Protein AF-0000000078166391 (afdb_homodimer)

Solvent-accessible surface area (backbone atoms only — not comparable to full-atom values): 19285 Å² total; per-residue (Å²): 138,85,81,74,81,80,77,77,78,75,77,72,70,74,76,69,75,71,78,68,69,74,67,55,69,70,38,44,51,52,49,47,65,51,21,72,72,45,99,46,40,68,60,47,48,47,55,50,45,52,62,44,32,37,40,64,38,41,63,68,34,48,20,49,51,23,41,50,50,30,30,50,50,34,50,45,50,42,51,53,44,54,54,49,53,73,68,55,82,51,65,67,50,44,52,24,45,52,47,28,44,53,27,33,55,51,40,35,49,34,43,51,52,23,45,41,30,46,74,76,64,65,34,45,62,60,22,44,57,37,54,64,53,38,62,59,35,52,46,52,28,61,54,44,45,63,59,79,100,45,60,77,66,88,50,58,69,60,51,50,53,47,51,53,27,47,47,44,21,46,52,30,34,51,62,65,64,101,135,83,81,75,80,78,79,77,77,75,79,72,70,75,76,68,74,69,76,68,69,71,68,56,69,72,33,44,51,50,49,46,66,51,22,72,74,43,97,48,41,67,60,48,49,48,55,51,45,56,62,45,37,34,40,76,29,45,62,67,34,49,20,49,50,24,42,50,48,30,30,52,50,36,52,46,49,42,51,53,44,54,55,48,53,74,68,54,82,53,65,62,49,44,52,24,45,50,48,30,44,54,27,32,55,48,40,34,49,36,42,52,53,21,46,41,31,45,74,76,63,64,34,45,62,60,22,44,57,37,54,64,52,38,62,58,36,52,47,53,29,59,54,45,42,61,58,83,93,36,57,80,67,88,50,56,67,61,50,50,54,47,52,53,27,47,47,44,22,46,52,32,34,51,62,64,64,102

Foldseek 3Di:
DPPDDPPPPPPPPPPPPPPLPDDPPVVVVVLCVVLVVDPDSPVSVCVCSCLVCCVCPDLLSQLVVLLVVLLVLLVVVLVVLVVCLVPDPDPLANQLSVLLNVLSVLLNVLSVVLVCCVPPVVPLVSSLVSLVVNVVSLVRSVCSQVDPPGPDDPCVVSSVVSVVSSVSNNVSSVVVVD/DPPDPPPPPPPPPPPPPPPLPDDPPVVVVVLCVVLVVPPDSPVSVCVVSVLVCCVCVDLLSQLVVLLVVLLVLLVVVLVVLVVCLVPDPDPLQNQLSVLLNVLSVLLNVLSVVLVCCVPPVVNLVSSLVSLVVNVVSLVRSVCSQVDPVHPDDPCVVSSVVSVVSSVSNNVSSVVVVD

Nearest PDB structures (foldseek):
  1xg2-assembly1_B  TM=7.657E-01  e=6.033E-06  Actinidia chinensis
  2cj7-assembly1_A  TM=7.612E-01  e=3.507E-03  Nicotiana tabacum
  2cj5-assembly1_A  TM=7.692E-01  e=6.960E-03  Nicotiana tabacum
  6sqg-assembly1_C  TM=6.234E-01  e=1.079E+00  Organic Lake phycodnavirus
  8d9p-assembly1_A  TM=3.970E-01  e=8.040E-01  synthetic construct

Radius of gyration: 22.96 Å; Cα contacts (8 Å, |Δi|>4): 384; chains: 2; bounding box: 100×66×55 Å

Sequence (356 aa):
MVFFPLVVIAFTFPLISQVLGNTDPQTQGLIDRVCHQMEDYGFCNNVYQAQLKGGSSDMRGLAQIAQEQAQNNATQIRFSIMDLLGRTTDQSLKDALTECQTAYNTIIDQFQQAWFYFSKLESYQEVLNLEKITPRLLGSCISSFDTPAHPPNPLVEQNREQRILITMALVSTSFLTKMVFFPLVVIAFTFPLISQVLGNTDPQTQGLIDRVCHQMEDYGFCNNVYQAQLKGGSSDMRGLAQIAQEQAQNNATQIRFSIMDLLGRTTDQSLKDALTECQTAYNTIIDQFQQAWFYFSKLESYQEVLNLEKITPRLLGSCISSFDTPAHPPNPLVEQNREQRILITMALVSTSFLTK

pLDDT: mean 81.54, std 19.56, range [27.48, 98.19]

InterPro domains:
  IPR006501 Pectinesterase inhibitor domain [PF04043] (30-119)
  IPR006501 Pectinesterase inhibitor domain [SM00856] (26-172)
  IPR006501 Pectinesterase inhibitor domain [TIGR01614] (7-173)
  IPR034086 Pectinesterase inhibitor, plant [cd15797] (27-176)
  IPR035513 Invertase/pectin methylesterase inhibitor domain superfamily [G3DSA:1.20.140.40] (26-175)
  IPR035513 Invertase/pectin methylesterase inhibitor domain superfamily [SSF101148] (28-175)
  IPR052421 Plant Cell Wall Enzyme Inhibitor [PTHR36710] (3-177)

Structure (mmCIF, N/CA/C/O backbone):
data_AF-0000000078166391-model_v1
#
loop_
_entity.id
_entity.type
_entity.pdbx_description
1 polymer 'Uncharacterized protein LOC116207618'
#
loop_
_atom_site.group_PDB
_atom_site.id
_atom_site.type_symbol
_atom_site.label_atom_id
_atom_site.label_alt_id
_atom_site.label_comp_id
_atom_site.label_asym_id
_atom_site.label_entity_id
_atom_site.label_seq_id
_atom_site.pdbx_PDB_ins_code
_atom_site.Cartn_x
_atom_site.Cartn_y
_atom_site.Cartn_z
_atom_site.occupancy
_atom_site.B_iso_or_equiv
_atom_site.auth_seq_id
_atom_site.auth_comp_id
_atom_site.auth_asym_id
_atom_site.auth_atom_id
_atom_site.pdbx_PDB_model_num
ATOM 1 N N . MET A 1 1 ? 50.75 -29.297 7.543 1 28.94 1 MET A N 1
ATOM 2 C CA . MET A 1 1 ? 49.344 -29.703 7.371 1 28.94 1 MET A CA 1
ATOM 3 C C . MET A 1 1 ? 48.438 -28.984 8.367 1 28.94 1 MET A C 1
ATOM 5 O O . MET A 1 1 ? 48.438 -29.312 9.555 1 28.94 1 MET A O 1
ATOM 9 N N . VAL A 1 2 ? 48.281 -27.578 8.203 1 43.72 2 VAL A N 1
ATOM 10 C CA . VAL A 1 2 ? 47.562 -26.672 9.062 1 43.72 2 VAL A CA 1
ATOM 11 C C . VAL A 1 2 ? 46.062 -26.969 8.969 1 43.72 2 VAL A C 1
ATOM 13 O O . VAL A 1 2 ? 45.5 -26.984 7.871 1 43.72 2 VAL A O 1
ATOM 16 N N . PHE A 1 3 ? 45.5 -27.766 9.961 1 41.38 3 PHE A N 1
ATOM 17 C CA . PHE A 1 3 ? 44.125 -28.156 10.141 1 41.38 3 PHE A CA 1
ATOM 18 C C . PHE A 1 3 ? 43.25 -26.938 10.422 1 41.38 3 PHE A C 1
ATOM 20 O O . PHE A 1 3 ? 43.438 -26.25 11.438 1 41.38 3 PHE A O 1
ATOM 27 N N . PHE A 1 4 ? 42.812 -26.234 9.383 1 44.97 4 PHE A N 1
ATOM 28 C CA . PHE A 1 4 ? 41.844 -25.172 9.578 1 44.97 4 PHE A CA 1
ATOM 29 C C . PHE A 1 4 ? 40.5 -25.719 10.031 1 44.97 4 PHE A C 1
ATOM 31 O O . PHE A 1 4 ? 39.906 -26.562 9.359 1 44.97 4 PHE A O 1
ATOM 38 N N . PRO A 1 5 ? 40.125 -25.516 11.367 1 45.47 5 PRO A N 1
ATOM 39 C CA . PRO A 1 5 ? 38.812 -25.938 11.852 1 45.47 5 PRO A CA 1
ATOM 40 C C . PRO A 1 5 ? 37.656 -25.203 11.164 1 45.47 5 PRO A C 1
ATOM 42 O O . PRO A 1 5 ? 37.75 -23.984 10.953 1 45.47 5 PRO A O 1
ATOM 45 N N . LEU A 1 6 ? 36.969 -25.875 10.273 1 36.56 6 LEU A N 1
ATOM 46 C CA . LEU A 1 6 ? 35.688 -25.422 9.711 1 36.56 6 LEU A CA 1
ATOM 47 C C . LEU A 1 6 ? 34.656 -25.219 10.812 1 36.56 6 LEU A C 1
ATOM 49 O O . LEU A 1 6 ? 34.25 -26.172 11.461 1 36.56 6 LEU A O 1
ATOM 53 N N . VAL A 1 7 ? 34.625 -24 11.422 1 38.94 7 VAL A N 1
ATOM 54 C CA . VAL A 1 7 ? 33.562 -23.656 12.359 1 38.94 7 VAL A CA 1
ATOM 55 C C . VAL A 1 7 ? 32.219 -23.625 11.625 1 38.94 7 VAL A C 1
ATOM 57 O O . VAL A 1 7 ? 32.031 -22.797 10.734 1 38.94 7 VAL A O 1
ATOM 60 N N . VAL A 1 8 ? 31.469 -24.688 11.594 1 34.88 8 VAL A N 1
ATOM 61 C CA . VAL A 1 8 ? 30.078 -24.781 11.172 1 34.88 8 VAL A CA 1
ATOM 62 C C . VAL A 1 8 ? 29.188 -23.953 12.086 1 34.88 8 VAL A C 1
ATOM 64 O O . VAL A 1 8 ? 29.062 -24.25 13.273 1 34.88 8 VAL A O 1
ATOM 67 N N . ILE A 1 9 ? 29.094 -22.688 11.805 1 32.34 9 ILE A N 1
ATOM 68 C CA . ILE A 1 9 ? 28.109 -21.906 12.539 1 32.34 9 ILE A CA 1
ATOM 69 C C . ILE A 1 9 ? 26.703 -22.359 12.156 1 32.34 9 ILE A C 1
ATOM 71 O O . ILE A 1 9 ? 26.266 -22.172 11.023 1 32.34 9 ILE A O 1
ATOM 75 N N . ALA A 1 10 ? 26.188 -23.297 12.891 1 29.89 10 ALA A N 1
ATOM 76 C CA . ALA A 1 10 ? 24.781 -23.688 12.852 1 29.89 10 ALA A CA 1
ATOM 77 C C . ALA A 1 10 ? 23.875 -22.516 13.227 1 29.89 10 ALA A C 1
ATOM 79 O O . ALA A 1 10 ? 23.891 -22.062 14.375 1 29.89 10 ALA A O 1
ATOM 80 N N . PHE A 1 11 ? 23.594 -21.703 12.266 1 27.69 11 PHE A N 1
ATOM 81 C CA . PHE A 1 11 ? 22.562 -20.688 12.484 1 27.69 11 PHE A CA 1
ATOM 82 C C . PHE A 1 11 ? 21.234 -21.344 12.859 1 27.69 11 PHE A C 1
ATOM 84 O O . PHE A 1 11 ? 20.594 -21.969 12.023 1 27.69 11 PHE A O 1
ATOM 91 N N . THR A 1 12 ? 21.047 -21.641 14.094 1 28.33 12 THR A N 1
ATOM 92 C CA . THR A 1 12 ? 19.766 -22.062 14.609 1 28.33 12 THR A CA 1
ATOM 93 C C . THR A 1 12 ? 18.734 -20.938 14.516 1 28.33 12 THR A C 1
ATOM 95 O O . THR A 1 12 ? 18.953 -19.859 15.078 1 28.33 12 THR A O 1
ATOM 98 N N . PHE A 1 13 ? 18.094 -20.906 13.453 1 29.72 13 PHE A N 1
ATOM 99 C CA . PHE A 1 13 ? 16.922 -20.047 13.367 1 29.72 13 PHE A CA 1
ATOM 100 C C . PHE A 1 13 ? 15.969 -20.312 14.516 1 29.72 13 PHE A C 1
ATOM 102 O O . PHE A 1 13 ? 15.469 -21.438 14.656 1 29.72 13 PHE A O 1
ATOM 109 N N . PRO A 1 14 ? 16.047 -19.547 15.523 1 31.34 14 PRO A N 1
ATOM 110 C CA . PRO A 1 14 ? 15 -19.812 16.516 1 31.34 14 PRO A CA 1
ATOM 111 C C . PRO A 1 14 ? 13.602 -19.859 15.914 1 31.34 14 PRO A C 1
ATOM 113 O O . PRO A 1 14 ? 13.242 -19 15.109 1 31.34 14 PRO A O 1
ATOM 116 N N . LEU A 1 15 ? 13.039 -21.016 15.906 1 28.05 15 LEU A N 1
ATOM 117 C CA . LEU A 1 15 ? 11.617 -21.172 15.656 1 28.05 15 LEU A CA 1
ATOM 118 C C . LEU A 1 15 ? 10.797 -20.266 16.578 1 28.05 15 LEU A C 1
ATOM 120 O O . LEU A 1 15 ? 10.688 -20.516 17.766 1 28.05 15 LEU A O 1
ATOM 124 N N . ILE A 1 16 ? 10.898 -18.969 16.422 1 30.14 16 ILE A N 1
ATOM 125 C CA . ILE A 1 16 ? 9.898 -18.172 17.109 1 30.14 16 ILE A CA 1
ATOM 126 C C . ILE A 1 16 ? 8.547 -18.859 17.047 1 30.14 16 ILE A C 1
ATOM 128 O O . ILE A 1 16 ? 8.039 -19.172 15.969 1 30.14 16 ILE A O 1
ATOM 132 N N . SER A 1 17 ? 8.234 -19.453 18.125 1 30.23 17 SER A N 1
ATOM 133 C CA . SER A 1 17 ? 6.875 -19.938 18.344 1 30.23 17 SER A CA 1
ATOM 134 C C . SER A 1 17 ? 5.836 -18.906 17.906 1 30.23 17 SER A C 1
ATOM 136 O O . SER A 1 17 ? 5.715 -17.844 18.516 1 30.23 17 SER A O 1
ATOM 138 N N . GLN A 1 18 ? 5.582 -18.828 16.719 1 37.03 18 GLN A N 1
ATOM 139 C CA . GLN A 1 18 ? 4.441 -18.094 16.203 1 37.03 18 GLN A CA 1
ATOM 140 C C . GLN A 1 18 ? 3.195 -18.328 17.047 1 37.03 18 GLN A C 1
ATOM 142 O O . GLN A 1 18 ? 2.672 -19.438 17.094 1 37.03 18 GLN A O 1
ATOM 147 N N . VAL A 1 19 ? 3.189 -17.812 18.266 1 34.56 19 VAL A N 1
ATOM 148 C CA . VAL A 1 19 ? 1.853 -17.781 18.844 1 34.56 19 VAL A CA 1
ATOM 149 C C . VAL A 1 19 ? 0.834 -17.375 17.781 1 34.56 19 VAL A C 1
ATOM 151 O O . VAL A 1 19 ? 0.853 -16.25 17.297 1 34.56 19 VAL A O 1
ATOM 154 N N . LEU A 1 20 ? 0.478 -18.188 16.953 1 40.28 20 LEU A N 1
ATOM 155 C CA . LEU A 1 20 ? -0.645 -18.078 16.031 1 40.28 20 LEU A CA 1
ATOM 156 C C . LEU A 1 20 ? -1.9 -17.609 16.766 1 40.28 20 LEU A C 1
ATOM 158 O O . LEU A 1 20 ? -2.588 -18.406 17.406 1 40.28 20 LEU A O 1
ATOM 162 N N . GLY A 1 21 ? -1.862 -16.578 17.438 1 46.66 21 GLY A N 1
ATOM 163 C CA . GLY A 1 21 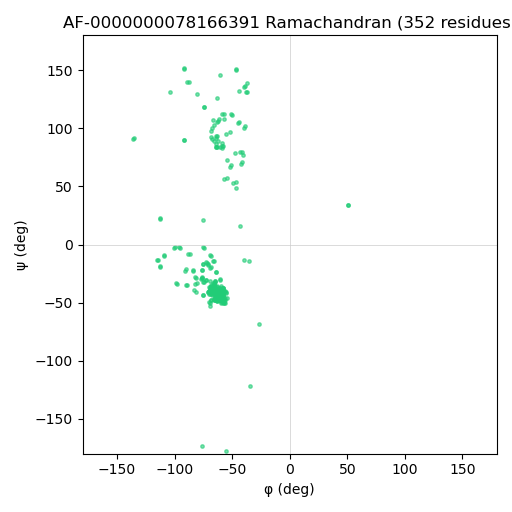? -3.197 -16.219 17.891 1 46.66 21 GLY A CA 1
ATOM 164 C C . GLY A 1 21 ? -4.242 -16.328 16.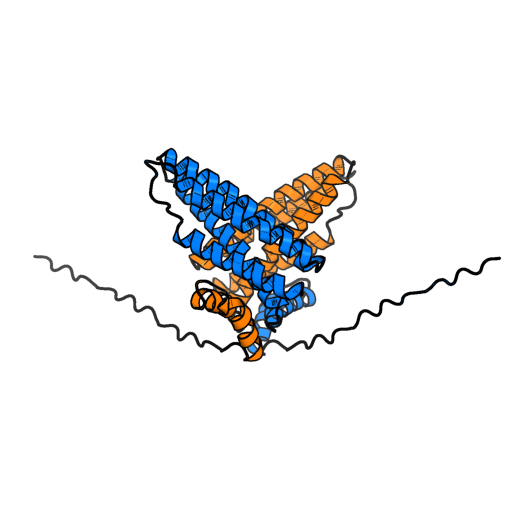797 1 46.66 21 GLY A C 1
ATOM 165 O O . GLY A 1 21 ? -4.074 -15.789 15.703 1 46.66 21 GLY A O 1
ATOM 166 N N . ASN A 1 22 ? -5.023 -17.375 16.906 1 55.44 22 ASN A N 1
ATOM 167 C CA . ASN A 1 22 ? -6.074 -17.812 15.992 1 55.44 22 ASN A CA 1
ATOM 168 C C . ASN A 1 22 ? -7.125 -16.719 15.781 1 55.44 22 ASN A C 1
ATOM 170 O O . ASN A 1 22 ? -7.566 -16.078 16.75 1 55.44 22 ASN A O 1
ATOM 174 N N . THR A 1 23 ? -7.246 -16.141 14.602 1 71 23 THR A N 1
ATOM 175 C CA . THR A 1 23 ? -8.367 -15.297 14.203 1 71 23 THR A CA 1
ATOM 176 C C . THR A 1 23 ? -9.68 -15.828 14.766 1 71 23 THR A C 1
ATOM 178 O O . THR A 1 23 ? -9.852 -17.047 14.906 1 71 23 THR A O 1
ATOM 181 N N . ASP A 1 24 ? -10.438 -14.938 15.375 1 76.25 24 ASP A N 1
ATOM 182 C CA . ASP A 1 24 ? -11.734 -15.359 15.898 1 76.25 24 ASP A CA 1
ATOM 183 C C . ASP A 1 24 ? -12.5 -16.188 14.875 1 76.25 24 ASP A C 1
ATOM 185 O O . ASP A 1 24 ? -12.281 -16.047 13.664 1 76.25 24 ASP A O 1
ATOM 189 N N . PRO A 1 25 ? -13.312 -17.078 15.359 1 80.5 25 PRO A N 1
ATOM 190 C CA . PRO A 1 25 ? -14.008 -18.016 14.469 1 80.5 25 PRO A CA 1
ATOM 191 C C . PRO A 1 25 ? -14.805 -17.297 13.375 1 80.5 25 PRO A C 1
ATOM 193 O O . PRO A 1 25 ? -14.914 -17.812 12.258 1 80.5 25 PRO A O 1
ATOM 196 N N . GLN A 1 26 ? -15.484 -16.234 13.594 1 82.31 26 GLN A N 1
ATOM 197 C CA . GLN A 1 26 ? -16.25 -15.516 12.586 1 82.31 26 GLN A CA 1
ATOM 198 C C . GLN A 1 26 ? -15.344 -15.008 11.469 1 82.31 26 GLN A C 1
ATOM 200 O O . GLN A 1 26 ? -15.648 -15.18 10.281 1 82.31 26 GLN A O 1
ATOM 205 N N . THR A 1 27 ? -14.281 -14.461 11.82 1 84 27 THR A N 1
ATOM 206 C CA . THR A 1 27 ? -13.312 -13.977 10.844 1 84 27 THR A CA 1
ATOM 207 C C . THR A 1 27 ? -12.719 -15.133 10.047 1 84 27 THR A C 1
ATOM 209 O O . THR A 1 27 ? -12.539 -15.031 8.836 1 84 27 THR A O 1
ATOM 212 N N . GLN A 1 28 ? -12.43 -16.172 10.758 1 86.69 28 GLN A N 1
ATOM 213 C CA . GLN A 1 28 ? -11.883 -17.328 10.055 1 86.69 28 GLN A CA 1
ATOM 214 C C . GLN A 1 28 ? -12.875 -17.859 9.031 1 86.69 28 GLN A C 1
ATOM 216 O O . GLN A 1 28 ? -12.477 -18.344 7.961 1 86.69 28 GLN A O 1
ATOM 221 N N . GLY A 1 29 ? -14.164 -17.859 9.398 1 88.88 29 GLY A N 1
ATOM 222 C CA . GLY A 1 29 ? -15.188 -18.25 8.438 1 88.88 29 GLY A CA 1
ATOM 223 C C . GLY A 1 29 ? -15.172 -17.406 7.176 1 88.88 29 GLY A C 1
ATOM 224 O O . GLY A 1 29 ? -15.328 -17.938 6.07 1 88.88 29 GLY A O 1
ATOM 225 N N . LEU A 1 30 ? -14.984 -16.172 7.266 1 90.19 30 LEU A N 1
ATOM 226 C CA . LEU A 1 30 ? -14.922 -15.281 6.113 1 90.19 30 LEU A CA 1
ATOM 227 C C . LEU A 1 30 ? -13.664 -15.539 5.293 1 90.19 30 LEU A C 1
ATOM 229 O O . LEU A 1 30 ? -13.703 -15.531 4.062 1 90.19 30 LEU A O 1
ATOM 233 N N . ILE A 1 31 ? -12.57 -15.75 5.992 1 90.69 31 ILE A N 1
ATOM 234 C CA . ILE A 1 31 ? -11.32 -16.094 5.316 1 90.69 31 ILE A CA 1
ATOM 235 C C . ILE A 1 31 ? -11.508 -17.375 4.5 1 90.69 31 ILE A C 1
ATOM 237 O O . ILE A 1 31 ? -11.109 -17.438 3.336 1 90.69 31 ILE A O 1
ATOM 241 N N . ASP A 1 32 ? -12.102 -18.312 5.09 1 91.19 32 ASP A N 1
ATOM 242 C CA . ASP A 1 32 ? -12.336 -19.594 4.418 1 91.19 32 ASP A CA 1
ATOM 243 C C . ASP A 1 32 ? -13.188 -19.406 3.164 1 91.19 32 ASP A C 1
ATOM 245 O O . ASP A 1 32 ? -12.945 -20.047 2.141 1 91.19 32 ASP A O 1
ATOM 249 N N . ARG A 1 33 ? -14.172 -18.578 3.234 1 91.06 33 ARG A N 1
ATOM 250 C CA . ARG A 1 33 ? -15.039 -18.312 2.096 1 91.06 33 ARG A CA 1
ATOM 251 C C . ARG A 1 33 ? -14.25 -17.766 0.917 1 91.06 33 ARG A C 1
ATOM 253 O O . ARG A 1 33 ? -14.516 -18.109 -0.236 1 91.06 33 ARG A O 1
ATOM 260 N N . VAL A 1 34 ? -13.273 -16.875 1.191 1 93.06 34 VAL A N 1
ATOM 261 C CA . VAL A 1 34 ? -12.422 -16.312 0.147 1 93.06 34 VAL A CA 1
ATOM 262 C C . VAL A 1 34 ? -11.398 -17.344 -0.306 1 93.06 34 VAL A C 1
ATOM 264 O O . VAL A 1 34 ? -11.258 -17.609 -1.504 1 93.06 34 VAL A O 1
ATOM 267 N N . CYS A 1 35 ? -10.805 -18.047 0.629 1 93.44 35 CYS A N 1
ATOM 268 C CA . CYS A 1 35 ? -9.594 -18.797 0.34 1 93.44 35 CYS A CA 1
ATOM 269 C C . CYS A 1 35 ? -9.922 -20.156 -0.264 1 93.44 35 CYS A C 1
ATOM 271 O O . CYS A 1 35 ? -9.086 -20.766 -0.938 1 93.44 35 CYS A O 1
ATOM 273 N N . HIS A 1 36 ? -11.102 -20.594 -0.025 1 92.81 36 HIS A N 1
ATOM 274 C CA . HIS A 1 36 ? -11.477 -21.875 -0.638 1 92.81 36 HIS A CA 1
ATOM 275 C C . HIS A 1 36 ? -11.617 -21.734 -2.15 1 92.81 36 HIS A C 1
ATOM 277 O O . HIS A 1 36 ? -11.641 -22.734 -2.869 1 92.81 36 HIS A O 1
ATOM 283 N N . GLN A 1 37 ? -11.586 -20.547 -2.66 1 91.25 37 GLN A N 1
ATOM 284 C CA . GLN A 1 37 ? -11.688 -20.297 -4.094 1 91.25 37 GLN A CA 1
ATOM 285 C C . GLN A 1 37 ? -10.305 -20.141 -4.723 1 91.25 37 GLN A C 1
ATOM 287 O O . GLN A 1 37 ? -10.188 -19.906 -5.926 1 91.25 37 GLN A O 1
ATOM 292 N N . MET A 1 38 ? -9.227 -20.203 -3.885 1 89.56 38 MET A N 1
ATOM 293 C CA . MET A 1 38 ? -7.871 -19.938 -4.355 1 89.56 38 MET A CA 1
ATOM 294 C C . MET A 1 38 ? -7.191 -21.234 -4.793 1 89.56 38 MET A C 1
ATOM 296 O O . MET A 1 38 ? -7.531 -22.312 -4.312 1 89.56 38 MET A O 1
ATOM 300 N N . GLU A 1 39 ? -6.312 -21.094 -5.699 1 90.44 39 GLU A N 1
ATOM 301 C CA . GLU A 1 39 ? -5.484 -22.234 -6.094 1 90.44 39 GLU A CA 1
ATOM 302 C C . GLU A 1 39 ? -4.605 -22.703 -4.938 1 90.44 39 GLU A C 1
ATOM 304 O O . GLU A 1 39 ? -4.176 -23.859 -4.902 1 90.44 39 GLU A O 1
ATOM 309 N N . ASP A 1 40 ? -4.297 -21.875 -3.979 1 90.12 40 ASP A N 1
ATOM 310 C CA . ASP A 1 40 ? -3.449 -22.141 -2.82 1 90.12 40 ASP A CA 1
ATOM 311 C C . ASP A 1 40 ? -4.074 -21.594 -1.543 1 90.12 40 ASP A C 1
ATOM 313 O O . ASP A 1 40 ? -3.771 -20.469 -1.134 1 90.12 40 ASP A O 1
ATOM 317 N N . TYR A 1 41 ? -4.844 -22.453 -0.892 1 92.25 41 TYR A N 1
ATOM 318 C CA . TYR A 1 41 ? -5.527 -22.078 0.337 1 92.25 41 TYR A CA 1
ATOM 319 C C . TYR A 1 41 ? -4.531 -21.609 1.395 1 92.25 41 TYR A C 1
ATOM 321 O O . TYR A 1 41 ? -4.773 -20.625 2.098 1 92.25 41 TYR A O 1
ATOM 329 N N . GLY A 1 42 ? -3.471 -22.406 1.54 1 88.75 42 GLY A N 1
ATOM 330 C CA . GLY A 1 42 ? -2.488 -22.094 2.57 1 88.75 42 GLY A CA 1
ATOM 331 C C . GLY A 1 42 ? -1.859 -20.734 2.414 1 88.75 42 GLY A C 1
ATOM 332 O O . GLY A 1 42 ? -1.739 -19.984 3.387 1 88.75 42 GLY A O 1
ATOM 333 N N . PHE A 1 43 ? -1.523 -20.422 1.182 1 89.88 43 PHE A N 1
ATOM 334 C CA . PHE A 1 43 ? -0.961 -19.094 0.918 1 89.88 43 PHE A CA 1
ATOM 335 C C . PHE A 1 43 ? -1.973 -18 1.24 1 89.88 43 PHE A C 1
ATOM 337 O O . PHE A 1 43 ? -1.65 -17.047 1.938 1 89.88 43 PHE A O 1
ATOM 344 N N . CYS A 1 44 ? -3.213 -18.188 0.741 1 91.56 44 CYS A N 1
ATOM 345 C CA . CYS A 1 44 ? -4.289 -17.234 0.986 1 91.56 44 CYS A CA 1
ATOM 346 C C . CYS A 1 44 ? -4.523 -17.062 2.48 1 91.56 44 CYS A C 1
ATOM 348 O O . CYS A 1 44 ? -4.555 -15.93 2.973 1 91.56 44 CYS A O 1
ATOM 350 N N . ASN A 1 45 ? -4.66 -18.203 3.146 1 89.12 45 ASN A N 1
ATOM 351 C CA . ASN A 1 45 ? -4.891 -18.156 4.586 1 89.12 45 ASN A CA 1
ATOM 352 C C . ASN A 1 45 ? -3.744 -17.453 5.316 1 89.12 45 ASN A C 1
ATOM 354 O O . ASN A 1 45 ? -3.975 -16.656 6.223 1 89.12 45 ASN A O 1
ATOM 358 N N . ASN A 1 46 ? -2.518 -17.703 4.945 1 83.19 46 ASN A N 1
ATOM 359 C CA . ASN A 1 46 ? -1.35 -17.109 5.594 1 83.19 46 ASN A CA 1
ATOM 360 C C . ASN A 1 46 ? -1.282 -15.602 5.363 1 83.19 46 ASN A C 1
ATOM 362 O O . ASN A 1 46 ? -0.864 -14.852 6.25 1 83.19 46 ASN A O 1
ATOM 366 N N . VAL A 1 47 ? -1.656 -15.148 4.168 1 84.25 47 VAL A N 1
ATOM 367 C CA . VAL A 1 47 ? -1.664 -13.719 3.859 1 84.25 47 VAL A CA 1
ATOM 368 C C . VAL A 1 47 ? -2.621 -12.992 4.801 1 84.25 47 VAL A C 1
ATOM 370 O O . VAL A 1 47 ? -2.262 -11.977 5.395 1 84.25 47 VAL A O 1
ATOM 373 N N . TYR A 1 48 ? -3.809 -13.492 4.98 1 85.12 48 TYR A N 1
ATOM 374 C CA . TYR A 1 48 ? -4.781 -12.852 5.859 1 85.12 48 TYR A CA 1
ATOM 375 C C . TYR A 1 48 ? -4.336 -12.93 7.316 1 85.12 48 TYR A C 1
ATOM 377 O O . TYR A 1 48 ? -4.395 -11.938 8.047 1 85.12 48 TYR A O 1
ATOM 385 N N . GLN A 1 49 ? -3.85 -14.102 7.691 1 79.62 49 GLN A N 1
ATOM 386 C CA . GLN A 1 49 ? -3.451 -14.281 9.086 1 79.62 49 GLN A CA 1
ATOM 387 C C . GLN A 1 49 ? -2.301 -13.344 9.453 1 79.62 49 GLN A C 1
ATOM 389 O O . GLN A 1 49 ? -2.291 -12.766 10.539 1 79.62 49 GLN A O 1
ATOM 394 N N . ALA A 1 50 ? -1.403 -13.305 8.539 1 74.25 50 ALA A N 1
ATOM 395 C CA . ALA A 1 50 ? -0.259 -12.43 8.789 1 74.25 50 ALA A CA 1
ATOM 396 C C . ALA A 1 50 ? -0.703 -10.977 8.961 1 74.25 50 ALA A C 1
ATOM 398 O O . ALA A 1 50 ? -0.114 -10.227 9.742 1 74.25 50 ALA A O 1
ATOM 399 N N . GLN A 1 51 ? -1.697 -10.586 8.188 1 73.5 51 GLN A N 1
ATOM 400 C CA . GLN A 1 51 ? -2.162 -9.203 8.227 1 73.5 51 GLN A CA 1
ATOM 401 C C . GLN A 1 51 ? -3.092 -8.969 9.414 1 73.5 51 GLN A C 1
ATOM 403 O O . GLN A 1 51 ? -3.129 -7.871 9.977 1 73.5 51 GLN A O 1
ATOM 408 N N . LEU A 1 52 ? -3.797 -10.016 9.703 1 72.19 52 LEU A N 1
ATOM 409 C CA . LEU A 1 52 ? -4.754 -9.867 10.789 1 72.19 52 LEU A CA 1
ATOM 410 C C . LEU A 1 52 ? -4.074 -10.055 12.141 1 72.19 52 LEU A C 1
ATOM 412 O O . LEU A 1 52 ? -4.52 -9.492 13.148 1 72.19 52 LEU A O 1
ATOM 416 N N . LYS A 1 53 ? -3.152 -11.016 12.156 1 59.66 53 LYS A N 1
ATOM 417 C CA . LYS A 1 53 ? -2.379 -11.203 13.383 1 59.66 53 LYS A CA 1
ATOM 418 C C . LYS A 1 53 ? -1.433 -10.023 13.609 1 59.66 53 LYS A C 1
ATOM 420 O O . LYS A 1 53 ? -1.09 -9.719 14.758 1 59.66 53 LYS A O 1
ATOM 425 N N . GLY A 1 54 ? -0.622 -9.797 12.422 1 53.12 54 GLY A N 1
ATOM 426 C CA . GLY A 1 54 ? 0.19 -8.602 12.594 1 53.12 54 GLY A CA 1
ATOM 427 C C . GLY A 1 54 ? -0.51 -7.508 13.383 1 53.12 54 GLY A C 1
ATOM 428 O O . GLY A 1 54 ? 0.126 -6.551 13.82 1 53.12 54 GLY A O 1
ATOM 429 N N . GLY A 1 55 ? -1.818 -7.781 13.461 1 46.25 55 GLY A N 1
ATOM 430 C CA . GLY A 1 55 ? -2.539 -7.102 14.531 1 46.25 55 GLY A CA 1
ATOM 431 C C . GLY A 1 55 ? -2.109 -7.539 15.914 1 46.25 55 GLY A C 1
ATOM 432 O O . GLY A 1 55 ? -2.537 -6.961 16.922 1 46.25 55 GLY A O 1
ATOM 433 N N . SER A 1 56 ? -1.76 -8.82 16 1 49.34 56 SER A N 1
ATOM 434 C CA . SER A 1 56 ? -1.048 -8.953 17.266 1 49.34 56 SER A CA 1
ATOM 435 C C . SER A 1 56 ? 0.114 -7.965 17.344 1 49.34 56 SER A C 1
ATOM 437 O O . SER A 1 56 ? 0.973 -7.934 16.469 1 49.34 56 SER A O 1
ATOM 439 N N . SER A 1 57 ? -0.439 -6.695 17.531 1 61.09 57 SER A N 1
ATOM 440 C CA . SER A 1 57 ? -0.114 -5.273 17.469 1 61.09 57 SER A CA 1
ATOM 441 C C . SER A 1 57 ? 1.21 -4.98 18.172 1 61.09 57 SER A C 1
ATOM 443 O O . SER A 1 57 ? 1.24 -4.289 19.188 1 61.09 57 SER A O 1
ATOM 445 N N . ASP A 1 58 ? 2.189 -5.891 17.719 1 77.81 58 ASP A N 1
ATOM 446 C CA . ASP A 1 58 ? 3.467 -5.41 18.25 1 77.81 58 ASP A CA 1
ATOM 447 C C . ASP A 1 58 ? 3.961 -4.203 17.453 1 77.81 58 ASP A C 1
ATOM 449 O O . ASP A 1 58 ? 3.225 -3.645 16.641 1 77.81 58 ASP A O 1
ATOM 453 N N . MET A 1 59 ? 5.211 -3.818 17.812 1 86.25 59 MET A N 1
ATOM 454 C CA . MET A 1 59 ? 5.723 -2.584 17.219 1 86.25 59 MET A CA 1
ATOM 455 C C . MET A 1 59 ? 5.984 -2.76 15.727 1 86.25 59 MET A C 1
ATOM 457 O O . MET A 1 59 ? 5.797 -1.824 14.945 1 86.25 59 MET A O 1
ATOM 461 N N . ARG A 1 60 ? 6.355 -3.973 15.312 1 86.44 60 ARG A N 1
ATOM 462 C CA . ARG A 1 60 ? 6.562 -4.234 13.891 1 86.44 60 ARG A CA 1
ATOM 463 C C . ARG A 1 60 ? 5.262 -4.074 13.109 1 86.44 60 ARG A C 1
ATOM 465 O O . ARG A 1 60 ? 5.25 -3.473 12.031 1 86.44 60 ARG A O 1
ATOM 472 N N . GLY A 1 61 ? 4.227 -4.629 13.703 1 84.75 61 GLY A N 1
ATOM 473 C CA . GLY A 1 61 ? 2.918 -4.473 13.086 1 84.75 61 GLY A CA 1
ATOM 474 C C . GLY A 1 61 ? 2.475 -3.027 12.984 1 84.75 61 GLY A C 1
ATOM 475 O O . GLY A 1 61 ? 1.927 -2.611 11.961 1 84.75 61 GLY A O 1
ATOM 476 N N . LEU A 1 62 ? 2.742 -2.23 14.008 1 86 62 LEU A N 1
ATOM 477 C CA . LEU A 1 62 ? 2.383 -0.816 13.992 1 86 62 LEU A CA 1
ATOM 478 C C . LEU A 1 62 ? 3.197 -0.059 12.945 1 86 62 LEU A C 1
ATOM 480 O O . LEU A 1 62 ? 2.666 0.799 12.242 1 86 62 LEU A O 1
ATOM 484 N N . ALA A 1 63 ? 4.496 -0.391 12.859 1 91.06 63 ALA A N 1
ATOM 485 C CA . ALA A 1 63 ? 5.348 0.233 11.852 1 91.06 63 ALA A CA 1
ATOM 486 C C . ALA A 1 63 ? 4.863 -0.098 10.445 1 91.06 63 ALA A C 1
ATOM 488 O O . ALA A 1 63 ? 4.863 0.764 9.562 1 91.06 63 ALA A O 1
ATOM 489 N N . GLN A 1 64 ? 4.418 -1.271 10.25 1 87.88 64 GLN A N 1
ATOM 490 C CA . GLN A 1 64 ? 3.891 -1.698 8.961 1 87.88 64 GLN A CA 1
ATOM 491 C C . GLN A 1 64 ? 2.629 -0.919 8.602 1 87.88 64 GLN A C 1
ATOM 493 O O . GLN A 1 64 ? 2.492 -0.436 7.473 1 87.88 64 GLN A O 1
ATOM 498 N N . ILE A 1 65 ? 1.752 -0.835 9.555 1 84.12 65 ILE A N 1
ATOM 499 C CA . ILE A 1 65 ? 0.509 -0.103 9.336 1 84.12 65 ILE A CA 1
ATOM 500 C C . ILE A 1 65 ? 0.823 1.346 8.969 1 84.12 65 ILE A C 1
ATOM 502 O O . ILE A 1 65 ? 0.271 1.883 8.008 1 84.12 65 ILE A O 1
ATOM 506 N N . ALA A 1 66 ? 1.707 1.931 9.742 1 89.44 66 ALA A N 1
ATOM 507 C CA . ALA A 1 66 ? 2.045 3.332 9.508 1 89.44 66 ALA A CA 1
ATOM 508 C C . ALA A 1 66 ? 2.637 3.531 8.117 1 89.44 66 ALA A C 1
ATOM 510 O O . ALA A 1 66 ? 2.268 4.469 7.406 1 89.44 66 ALA A O 1
ATOM 511 N N . GLN A 1 67 ? 3.506 2.617 7.715 1 92.75 67 GLN A N 1
ATOM 512 C CA . GLN A 1 67 ? 4.133 2.701 6.402 1 92.75 67 GLN A CA 1
ATOM 513 C C . GLN A 1 67 ? 3.098 2.562 5.289 1 92.75 67 GLN A C 1
ATOM 515 O O . GLN A 1 67 ? 3.094 3.346 4.336 1 92.75 67 GLN A O 1
ATOM 520 N N . GLU A 1 68 ? 2.279 1.625 5.469 1 85.12 68 GLU A N 1
ATOM 521 C CA . GLU A 1 68 ? 1.262 1.355 4.457 1 85.12 68 GLU A CA 1
ATOM 522 C C . GLU A 1 68 ? 0.278 2.516 4.34 1 85.12 68 GLU A C 1
ATOM 524 O O . GLU A 1 68 ? -0.094 2.912 3.234 1 85.12 68 GLU A O 1
ATOM 529 N N . GLN A 1 69 ? -0.088 3.018 5.453 1 86.69 69 GLN A N 1
ATOM 530 C CA . GLN A 1 69 ? -1.052 4.113 5.426 1 86.69 69 GLN A CA 1
ATOM 531 C C . GLN A 1 69 ? -0.425 5.383 4.855 1 86.69 69 GLN A C 1
ATOM 533 O O . GLN A 1 69 ? -1.095 6.156 4.168 1 86.69 69 GLN A O 1
ATOM 538 N N . ALA A 1 70 ? 0.853 5.617 5.172 1 93.06 70 ALA A N 1
ATOM 539 C CA . ALA A 1 70 ? 1.545 6.766 4.594 1 93.06 70 ALA A CA 1
ATOM 540 C C . ALA A 1 70 ? 1.608 6.656 3.072 1 93.06 70 ALA A C 1
ATOM 542 O O . ALA A 1 70 ? 1.377 7.641 2.363 1 93.06 70 ALA A O 1
ATOM 543 N N . GLN A 1 71 ? 1.925 5.488 2.592 1 91.56 71 GLN A N 1
ATOM 544 C CA . GLN A 1 71 ? 1.997 5.273 1.151 1 91.56 71 GLN A CA 1
ATOM 545 C C . GLN A 1 71 ? 0.624 5.418 0.503 1 91.56 71 GLN A C 1
ATOM 547 O O . GLN A 1 71 ? 0.489 6.07 -0.534 1 91.56 71 GLN A O 1
ATOM 552 N N . ASN A 1 72 ? -0.381 4.777 1.078 1 82.5 72 ASN A N 1
ATOM 553 C CA . ASN A 1 72 ? -1.733 4.816 0.532 1 82.5 72 ASN A CA 1
ATOM 554 C C . ASN A 1 72 ? -2.273 6.242 0.472 1 82.5 72 ASN A C 1
ATOM 556 O O . ASN A 1 72 ? -2.891 6.637 -0.519 1 82.5 72 ASN A O 1
ATOM 560 N N . ASN A 1 73 ? -2.082 6.902 1.561 1 86.75 73 ASN A N 1
ATOM 561 C CA . ASN A 1 73 ? -2.551 8.281 1.583 1 86.75 73 ASN A CA 1
ATOM 562 C C . ASN A 1 73 ? -1.847 9.133 0.529 1 86.75 73 ASN A C 1
ATOM 564 O O . ASN A 1 73 ? -2.473 9.977 -0.116 1 86.75 73 ASN A O 1
ATOM 568 N N . ALA A 1 74 ? -0.508 8.938 0.402 1 92 74 ALA A N 1
ATOM 569 C CA . ALA A 1 74 ? 0.234 9.656 -0.629 1 92 74 ALA A CA 1
ATOM 570 C C . ALA A 1 74 ? -0.335 9.375 -2.016 1 92 74 ALA A C 1
ATOM 572 O O . ALA A 1 74 ? -0.438 10.273 -2.85 1 92 74 ALA A O 1
ATOM 573 N N . THR A 1 75 ? -0.705 8.188 -2.268 1 85.06 75 THR A N 1
ATOM 574 C CA . THR A 1 75 ? -1.29 7.789 -3.543 1 85.06 75 THR A CA 1
ATOM 575 C C . THR A 1 75 ? -2.629 8.484 -3.766 1 85.06 75 THR A C 1
ATOM 577 O O . THR A 1 75 ? -2.908 8.969 -4.867 1 85.06 75 THR A O 1
ATOM 580 N N . GLN A 1 76 ? -3.416 8.555 -2.742 1 82.31 76 GLN A N 1
ATOM 581 C CA . GLN A 1 76 ? -4.703 9.234 -2.846 1 82.31 76 GLN A CA 1
ATOM 582 C C . GLN A 1 76 ? -4.516 10.719 -3.135 1 82.31 76 GLN A C 1
ATOM 584 O O . GLN A 1 76 ? -5.262 11.305 -3.926 1 82.31 76 GLN A O 1
ATOM 589 N N . ILE A 1 77 ? -3.576 11.297 -2.457 1 90.31 77 ILE A N 1
ATOM 590 C CA . ILE A 1 77 ? -3.32 12.719 -2.658 1 90.31 77 ILE A CA 1
ATOM 591 C C . ILE A 1 77 ? -2.865 12.961 -4.098 1 90.31 77 ILE A C 1
ATOM 593 O O . ILE A 1 77 ? -3.266 13.945 -4.723 1 90.31 77 ILE A O 1
ATOM 597 N N . ARG A 1 78 ? -2.033 12.055 -4.617 1 88.81 78 ARG A N 1
ATOM 598 C CA . ARG A 1 78 ? -1.598 12.172 -6.008 1 88.81 78 ARG A CA 1
ATOM 599 C C . ARG A 1 78 ? -2.791 12.18 -6.957 1 88.81 78 ARG A C 1
ATOM 601 O O . ARG A 1 78 ? -2.822 12.953 -7.914 1 88.81 78 ARG A O 1
ATOM 608 N N . PHE A 1 79 ? -3.785 11.422 -6.688 1 79.94 79 PHE A N 1
ATOM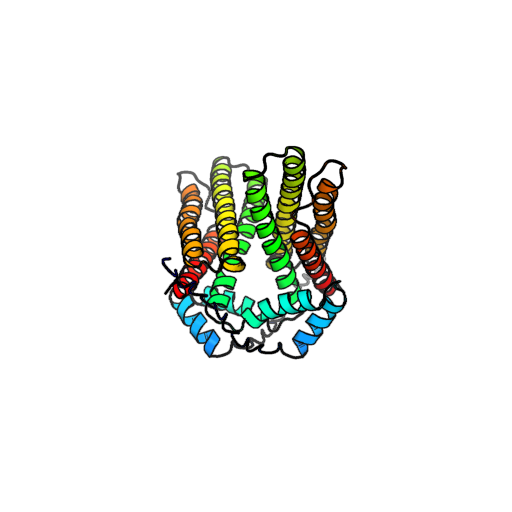 609 C CA . PHE A 1 79 ? -4.977 11.398 -7.527 1 79.94 79 PHE A CA 1
ATOM 610 C C . PHE A 1 79 ? -5.754 12.703 -7.402 1 79.94 79 PHE A C 1
ATOM 612 O O . PHE A 1 79 ? -6.266 13.227 -8.391 1 79.94 79 PHE A O 1
ATOM 619 N N . SER A 1 80 ? -5.859 13.164 -6.18 1 85.44 80 SER A N 1
ATOM 620 C CA . SER A 1 80 ? -6.512 14.453 -5.973 1 85.44 80 SER A CA 1
ATOM 621 C C . SER A 1 80 ? -5.809 15.562 -6.754 1 85.44 80 SER A C 1
ATOM 623 O O . SER A 1 80 ? -6.461 16.438 -7.328 1 85.44 80 SER A O 1
ATOM 625 N N . ILE A 1 81 ? -4.48 15.5 -6.762 1 92.81 81 ILE A N 1
ATOM 626 C CA . ILE A 1 81 ? -3.68 16.484 -7.477 1 92.81 81 ILE A CA 1
ATOM 627 C C . ILE A 1 81 ? -3.953 16.391 -8.977 1 92.81 81 ILE A C 1
ATOM 629 O O . ILE A 1 81 ? -4.145 17.406 -9.641 1 92.81 81 ILE A O 1
ATOM 633 N N . MET A 1 82 ? -3.979 15.164 -9.461 1 86 82 MET A N 1
ATOM 634 C CA . MET A 1 82 ? -4.234 14.953 -10.883 1 86 82 MET A CA 1
ATOM 635 C C . MET A 1 82 ? -5.605 15.492 -11.273 1 86 82 MET A C 1
ATOM 637 O O . MET A 1 82 ? -5.758 16.109 -12.328 1 86 82 MET A O 1
ATOM 641 N N . ASP A 1 83 ? -6.566 15.305 -10.414 1 81 83 ASP A N 1
ATOM 642 C CA . ASP A 1 83 ? -7.906 15.82 -10.656 1 81 83 ASP A CA 1
ATOM 643 C C . ASP A 1 83 ? -7.906 17.344 -10.695 1 81 83 ASP A C 1
ATOM 645 O O . ASP A 1 83 ? -8.508 17.953 -11.586 1 81 83 ASP A O 1
ATOM 649 N N . LEU A 1 84 ? -7.195 17.969 -9.758 1 90.62 84 LEU A N 1
ATOM 650 C CA . LEU A 1 84 ? -7.113 19.422 -9.672 1 90.62 84 LEU A CA 1
ATOM 651 C C . LEU A 1 84 ? -6.391 20 -10.883 1 90.62 84 LEU A C 1
ATOM 653 O O . LEU A 1 84 ? -6.785 21.047 -11.414 1 90.62 84 LEU A O 1
ATOM 657 N N . LEU A 1 85 ? -5.367 19.297 -11.305 1 93.75 85 LEU A N 1
ATOM 658 C CA . LEU A 1 85 ? -4.598 19.719 -12.469 1 93.75 85 LEU A CA 1
ATOM 659 C C . LEU A 1 85 ? -5.465 19.719 -13.719 1 93.75 85 LEU A C 1
ATOM 661 O O . LEU A 1 85 ? -5.332 20.594 -14.578 1 93.75 85 LEU A O 1
ATOM 665 N N . GLY A 1 86 ? -6.301 18.812 -13.797 1 88.81 86 GLY A N 1
ATOM 666 C CA . GLY A 1 86 ? -7.172 18.703 -14.953 1 88.81 86 GLY A CA 1
ATOM 667 C C . GLY A 1 86 ? -8.242 19.781 -15 1 88.81 86 GLY A C 1
ATOM 668 O O . GLY A 1 86 ? -8.773 20.094 -16.078 1 88.81 86 GLY A O 1
ATOM 669 N N . ARG A 1 87 ? -8.453 20.438 -13.914 1 89.31 87 ARG A N 1
ATOM 670 C CA . ARG A 1 87 ? -9.586 21.359 -13.844 1 89.31 87 ARG A CA 1
ATOM 671 C C . ARG A 1 87 ? -9.117 22.797 -13.75 1 89.31 87 ARG A C 1
ATOM 673 O O . ARG A 1 87 ? -9.906 23.734 -13.938 1 89.31 87 ARG A O 1
ATOM 680 N N . THR A 1 88 ? -7.922 22.969 -13.367 1 91 88 THR A N 1
ATOM 681 C CA . THR A 1 88 ? -7.469 24.328 -13.117 1 91 88 THR A CA 1
ATOM 682 C C . THR A 1 88 ? -6.906 24.953 -14.391 1 91 88 THR A C 1
ATOM 684 O O . THR A 1 88 ? -6.242 24.281 -15.18 1 91 88 THR A O 1
ATOM 687 N N . THR A 1 89 ? -7.227 26.203 -14.555 1 91.31 89 THR A N 1
ATOM 688 C CA . THR A 1 89 ? -6.691 26.953 -15.688 1 91.31 89 THR A CA 1
ATOM 689 C C . THR A 1 89 ? -5.66 27.984 -15.219 1 91.31 89 THR A C 1
ATOM 691 O O . THR A 1 89 ? -4.945 28.562 -16.031 1 91.31 89 THR A O 1
ATOM 694 N N . ASP A 1 90 ? -5.516 28.203 -13.977 1 90.62 90 ASP A N 1
ATOM 695 C CA . ASP A 1 90 ? -4.539 29.125 -13.414 1 90.62 90 ASP A CA 1
ATOM 696 C C . ASP A 1 90 ? -3.129 28.547 -13.477 1 90.62 90 ASP A C 1
ATOM 698 O O . ASP A 1 90 ? -2.846 27.516 -12.852 1 90.62 90 ASP A O 1
ATOM 702 N N . GLN A 1 91 ? -2.254 29.25 -14.219 1 91.25 91 GLN A N 1
ATOM 703 C CA . GLN A 1 91 ? -0.923 28.719 -14.484 1 91.25 91 GLN A CA 1
ATOM 704 C C . GLN A 1 91 ? -0.11 28.609 -13.195 1 91.25 91 GLN A C 1
ATOM 706 O O . GLN A 1 91 ? 0.658 27.656 -13.023 1 91.25 91 GLN A O 1
ATOM 711 N N . SER A 1 92 ? -0.297 29.531 -12.312 1 90 92 SER A N 1
ATOM 712 C CA . SER A 1 92 ? 0.435 29.5 -11.047 1 90 92 SER A CA 1
ATOM 713 C C . SER A 1 92 ? 0.012 28.297 -10.203 1 90 92 SER A C 1
ATOM 715 O O . SER A 1 92 ? 0.85 27.656 -9.57 1 90 92 SER A O 1
ATOM 717 N N . LEU A 1 93 ? -1.251 28.047 -10.219 1 91.94 93 LEU A N 1
ATOM 718 C CA . LEU A 1 93 ? -1.771 26.891 -9.492 1 91.94 93 LEU A CA 1
ATOM 719 C C . LEU A 1 93 ? -1.324 25.594 -10.148 1 91.94 93 LEU A C 1
ATOM 721 O O . LEU A 1 93 ? -0.969 24.625 -9.461 1 91.94 93 LEU A O 1
ATOM 725 N N . LYS A 1 94 ? -1.23 25.531 -11.422 1 93.38 94 LYS A N 1
ATOM 726 C CA . LYS A 1 94 ? -0.771 24.359 -12.141 1 93.38 94 LYS A CA 1
ATOM 727 C C . LYS A 1 94 ? 0.687 24.047 -11.812 1 93.38 94 LYS A C 1
ATOM 729 O O . LYS A 1 94 ? 1.053 22.875 -11.633 1 93.38 94 LYS A O 1
ATOM 734 N N . ASP A 1 95 ? 1.453 25.062 -11.742 1 93 95 ASP A N 1
ATOM 735 C CA . ASP A 1 95 ? 2.869 24.891 -11.438 1 93 95 ASP A CA 1
ATOM 736 C C . ASP A 1 95 ? 3.055 24.297 -10.031 1 93 95 ASP A C 1
ATOM 738 O O . ASP A 1 95 ? 3.855 23.391 -9.836 1 93 95 ASP A O 1
ATOM 742 N N . ALA A 1 96 ? 2.309 24.891 -9.102 1 94.06 96 ALA A N 1
ATOM 743 C CA . ALA A 1 96 ? 2.408 24.422 -7.723 1 94.06 96 ALA A CA 1
ATOM 744 C C . ALA A 1 96 ? 1.938 22.984 -7.598 1 94.06 96 ALA A C 1
ATOM 746 O O . ALA A 1 96 ? 2.592 22.156 -6.945 1 94.06 96 ALA A O 1
ATOM 747 N N . LEU A 1 97 ? 0.859 22.688 -8.273 1 95.06 97 LEU A N 1
ATOM 748 C CA . LEU A 1 97 ? 0.323 21.328 -8.242 1 95.06 97 LEU A CA 1
ATOM 749 C C . LEU A 1 97 ? 1.275 20.359 -8.922 1 95.06 97 LEU A C 1
ATOM 751 O O . LEU A 1 97 ? 1.396 19.203 -8.5 1 95.06 97 LEU A O 1
ATOM 755 N N . THR A 1 98 ? 1.942 20.766 -9.977 1 95.19 98 THR A N 1
ATOM 756 C CA . THR A 1 98 ? 2.908 19.906 -10.664 1 95.19 98 THR A CA 1
ATOM 757 C C . THR A 1 98 ? 4.094 19.594 -9.758 1 95.19 98 THR A C 1
ATOM 759 O O . THR A 1 98 ? 4.578 18.453 -9.734 1 95.19 98 THR A O 1
ATOM 762 N N . GLU A 1 99 ? 4.531 20.547 -8.992 1 94.94 99 GLU A N 1
ATOM 763 C CA . GLU A 1 99 ? 5.578 20.312 -8.008 1 94.94 99 GLU A CA 1
ATOM 764 C C . GLU A 1 99 ? 5.121 19.328 -6.941 1 94.94 99 GLU A C 1
ATOM 766 O O . GLU A 1 99 ? 5.883 18.438 -6.551 1 94.94 99 GLU A O 1
ATOM 771 N N . CYS A 1 100 ? 3.879 19.469 -6.551 1 96.5 100 CYS A N 1
ATOM 772 C CA . CYS A 1 100 ? 3.328 18.547 -5.57 1 96.5 100 CYS A CA 1
ATOM 773 C C . CYS A 1 100 ? 3.213 17.141 -6.148 1 96.5 100 CYS A C 1
ATOM 775 O O . CYS A 1 100 ? 3.482 16.156 -5.461 1 96.5 100 CYS A O 1
ATOM 777 N N . GLN A 1 101 ? 2.84 17.078 -7.352 1 94.62 101 GLN A N 1
ATOM 778 C CA . GLN A 1 101 ? 2.762 15.766 -8 1 94.62 101 GLN A CA 1
ATOM 779 C C . GLN A 1 101 ? 4.117 15.07 -7.992 1 94.62 101 GLN A C 1
ATOM 781 O O . GLN A 1 101 ? 4.207 13.875 -7.703 1 94.62 101 GLN A O 1
ATOM 786 N N . THR A 1 102 ? 5.125 15.805 -8.344 1 95.56 102 THR A N 1
ATOM 787 C CA . THR A 1 102 ? 6.48 15.258 -8.352 1 95.56 102 THR A CA 1
ATOM 788 C C . THR A 1 102 ? 6.891 14.805 -6.953 1 95.56 102 THR A C 1
ATOM 790 O O . THR A 1 102 ? 7.457 13.727 -6.789 1 95.56 102 THR A O 1
ATOM 793 N N . ALA A 1 103 ? 6.621 15.641 -5.973 1 97.12 103 ALA A N 1
ATOM 794 C CA . ALA A 1 103 ? 6.957 15.312 -4.586 1 97.12 103 ALA A CA 1
ATOM 795 C C . ALA A 1 103 ? 6.246 14.031 -4.141 1 97.12 103 ALA A C 1
ATOM 797 O O . ALA A 1 103 ? 6.879 13.125 -3.592 1 97.12 103 ALA A O 1
ATOM 798 N N . TYR A 1 104 ? 4.965 13.898 -4.449 1 94.88 104 TYR A N 1
ATOM 799 C CA . TYR A 1 104 ? 4.191 12.75 -3.984 1 94.88 104 TYR A CA 1
ATOM 800 C C . TYR A 1 104 ? 4.555 11.492 -4.77 1 94.88 104 TYR A C 1
ATOM 802 O O . TYR A 1 104 ? 4.535 10.391 -4.223 1 94.88 104 TYR A O 1
ATOM 810 N N . ASN A 1 105 ? 4.906 11.594 -6.023 1 89.94 105 ASN A N 1
ATOM 811 C CA . ASN A 1 105 ? 5.449 10.453 -6.742 1 89.94 105 ASN A CA 1
ATOM 812 C C . ASN A 1 105 ? 6.703 9.906 -6.066 1 89.94 105 ASN A C 1
ATOM 814 O O . ASN A 1 105 ? 6.855 8.688 -5.918 1 89.94 105 ASN A O 1
ATOM 818 N N . THR A 1 106 ? 7.523 10.82 -5.668 1 93.56 106 THR A N 1
ATOM 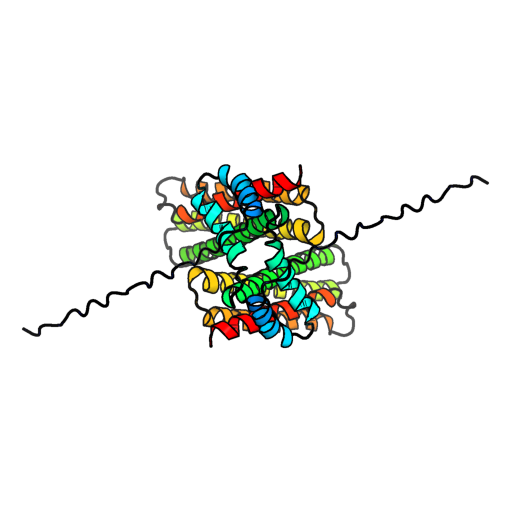819 C CA . THR A 1 106 ? 8.773 10.422 -5.027 1 93.56 106 THR A CA 1
ATOM 820 C C . THR A 1 106 ? 8.5 9.836 -3.645 1 93.56 106 THR A C 1
ATOM 822 O O . THR A 1 106 ? 9.148 8.859 -3.242 1 93.56 106 THR A O 1
ATOM 825 N N . ILE A 1 107 ? 7.559 10.461 -2.885 1 95.88 107 ILE A N 1
ATOM 826 C CA . ILE A 1 107 ? 7.172 9.938 -1.582 1 95.88 107 ILE A CA 1
ATOM 827 C C . ILE A 1 107 ? 6.676 8.5 -1.735 1 95.88 107 ILE A C 1
ATOM 829 O O . ILE A 1 107 ? 7.07 7.613 -0.972 1 95.88 107 ILE A O 1
ATOM 833 N N . ILE A 1 108 ? 5.844 8.242 -2.639 1 90.44 108 ILE A N 1
ATOM 834 C CA . ILE A 1 108 ? 5.316 6.91 -2.9 1 90.44 108 ILE A CA 1
ATOM 835 C C . ILE A 1 108 ? 6.465 5.953 -3.211 1 90.44 108 ILE A C 1
ATOM 837 O O . ILE A 1 108 ? 6.531 4.852 -2.662 1 90.44 108 ILE A O 1
ATOM 841 N N . ASP A 1 109 ? 7.414 6.387 -4.047 1 87.06 109 ASP A N 1
ATOM 842 C CA . ASP A 1 109 ? 8.57 5.562 -4.387 1 87.06 109 ASP A CA 1
ATOM 843 C C . ASP A 1 109 ? 9.375 5.199 -3.139 1 87.06 109 ASP A C 1
ATOM 845 O O . ASP A 1 109 ? 9.812 4.059 -2.988 1 87.06 109 ASP A O 1
ATOM 849 N N . GLN A 1 110 ? 9.633 6.207 -2.287 1 93.69 110 GLN A N 1
ATOM 850 C CA . GLN A 1 110 ? 10.391 5.969 -1.064 1 93.69 110 GLN A CA 1
ATOM 851 C C . GLN A 1 110 ? 9.711 4.926 -0.185 1 93.69 110 GLN A C 1
ATOM 853 O O . GLN A 1 110 ? 10.367 4.031 0.352 1 93.69 110 GLN A O 1
ATOM 858 N N . PHE A 1 111 ? 8.375 5.027 -0.06 1 93.44 111 PHE A N 1
ATOM 859 C CA . PHE A 1 111 ? 7.668 4.082 0.797 1 93.44 111 PHE A CA 1
ATOM 860 C C . PHE A 1 111 ? 7.613 2.701 0.153 1 93.44 111 PHE A C 1
ATOM 862 O O . PHE A 1 111 ? 7.648 1.684 0.848 1 93.44 111 PHE A O 1
ATOM 869 N N . GLN A 1 112 ? 7.59 2.666 -1.139 1 86.56 112 GLN A N 1
ATOM 870 C CA . GLN A 1 112 ? 7.652 1.38 -1.825 1 86.56 112 GLN A CA 1
ATOM 871 C C . GLN A 1 112 ? 8.992 0.694 -1.59 1 86.56 112 GLN A C 1
ATOM 873 O O . GLN A 1 112 ? 9.047 -0.512 -1.336 1 86.56 112 GLN A O 1
ATOM 878 N N . GLN A 1 113 ? 10.023 1.44 -1.742 1 88 113 GLN A N 1
ATOM 879 C CA . GLN A 1 113 ? 11.344 0.889 -1.459 1 88 113 GLN A CA 1
ATOM 880 C C . GLN A 1 113 ? 11.469 0.49 0.009 1 88 113 GLN A C 1
ATOM 882 O O . GLN A 1 113 ? 12.031 -0.56 0.326 1 88 113 GLN A O 1
ATOM 887 N N . ALA A 1 114 ? 10.992 1.36 0.898 1 92.56 114 ALA A N 1
ATOM 888 C CA . ALA A 1 114 ? 11.016 1.051 2.324 1 92.56 114 ALA A CA 1
ATOM 889 C C . ALA A 1 114 ? 10.281 -0.256 2.615 1 92.56 114 ALA A C 1
ATOM 891 O O . ALA A 1 114 ? 10.727 -1.051 3.449 1 92.56 114 ALA A O 1
ATOM 892 N N . TRP A 1 115 ? 9.211 -0.455 1.976 1 86.25 115 TRP A N 1
ATOM 893 C CA . TRP A 1 115 ? 8.438 -1.677 2.17 1 86.25 115 TRP A CA 1
ATOM 894 C C . TRP A 1 115 ? 9.25 -2.904 1.783 1 86.25 115 TRP A C 1
ATOM 896 O O . TRP A 1 115 ? 9.18 -3.941 2.447 1 86.25 115 TRP A O 1
ATOM 906 N N . PHE A 1 116 ? 9.977 -2.799 0.678 1 82.62 116 PHE A N 1
ATOM 907 C CA . PHE A 1 116 ? 10.836 -3.895 0.249 1 82.62 116 PHE A CA 1
ATOM 908 C C . PHE A 1 116 ? 11.82 -4.273 1.352 1 82.62 116 PHE A C 1
ATOM 910 O O . PHE A 1 116 ? 11.93 -5.449 1.709 1 82.62 116 PHE A O 1
ATOM 917 N N . TYR A 1 117 ? 12.5 -3.268 1.893 1 88.56 117 TYR A N 1
ATOM 918 C CA . TYR A 1 117 ? 13.461 -3.516 2.961 1 88.56 117 TYR A CA 1
ATOM 919 C C . TYR A 1 117 ? 12.766 -4.016 4.219 1 88.56 117 TYR A C 1
ATOM 921 O O . TYR A 1 117 ? 13.32 -4.82 4.969 1 88.56 117 TYR A O 1
ATOM 929 N N . PHE A 1 118 ? 11.617 -3.576 4.449 1 88.88 118 PHE A N 1
ATOM 930 C CA . PHE A 1 118 ? 10.836 -3.939 5.629 1 88.88 118 PHE A CA 1
ATOM 931 C C . PHE A 1 118 ? 10.391 -5.395 5.555 1 88.88 118 PHE A C 1
ATOM 933 O O . PHE A 1 118 ? 10.594 -6.164 6.496 1 88.88 118 PHE A O 1
ATOM 940 N N . SER A 1 119 ? 9.82 -5.742 4.434 1 79.38 119 SER A N 1
ATOM 941 C CA . SER A 1 119 ? 9.094 -7.004 4.328 1 79.38 119 SER A CA 1
ATOM 942 C C . SER A 1 119 ? 10.016 -8.141 3.896 1 79.38 119 SER A C 1
ATOM 944 O O . SER A 1 119 ? 9.852 -9.281 4.328 1 79.38 119 SER A O 1
ATOM 946 N N . LYS A 1 120 ? 10.992 -7.82 3.037 1 77 120 LYS A N 1
ATOM 947 C CA . LYS A 1 120 ? 11.812 -8.883 2.459 1 77 120 LYS A CA 1
ATOM 948 C C . LYS A 1 120 ? 13.133 -9.031 3.217 1 77 120 LYS A C 1
ATOM 950 O O . LYS A 1 120 ? 13.648 -10.141 3.363 1 77 120 LYS A O 1
ATOM 955 N N . LEU A 1 121 ? 13.664 -7.918 3.705 1 82.75 121 LEU A N 1
ATOM 956 C CA . LEU A 1 121 ? 15.016 -7.961 4.25 1 82.75 121 LEU A CA 1
ATOM 957 C C . LEU A 1 121 ? 15.008 -7.684 5.75 1 82.75 121 LEU A C 1
ATOM 959 O O . LEU A 1 121 ? 16 -7.914 6.434 1 82.75 121 LEU A O 1
ATOM 963 N N . GLU A 1 122 ? 13.93 -7.191 6.324 1 86.44 122 GLU A N 1
ATOM 964 C CA . GLU A 1 122 ? 13.812 -6.801 7.727 1 86.44 122 GLU A CA 1
ATOM 965 C C . GLU A 1 122 ? 14.953 -5.875 8.141 1 86.44 122 GLU A C 1
ATOM 967 O O . GLU A 1 122 ? 15.516 -6.027 9.227 1 86.44 122 GLU A O 1
ATOM 972 N N . SER A 1 123 ? 15.367 -5.07 7.23 1 93.25 123 SER A N 1
ATOM 973 C CA . SER A 1 123 ? 16.391 -4.055 7.473 1 93.25 123 SER A CA 1
ATOM 974 C C . SER A 1 123 ? 15.75 -2.729 7.891 1 93.25 123 SER A C 1
ATOM 976 O O . SER A 1 123 ? 15.602 -1.824 7.066 1 93.25 123 SER A O 1
ATOM 978 N N . TYR A 1 124 ? 15.555 -2.535 9.172 1 93.56 124 TYR A N 1
ATOM 979 C CA . TYR A 1 124 ? 14.773 -1.406 9.664 1 93.56 124 TYR A CA 1
ATOM 980 C C . TYR A 1 124 ? 15.578 -0.112 9.578 1 93.56 124 TYR A C 1
ATOM 982 O O . TYR A 1 124 ? 15 0.969 9.422 1 93.56 124 TYR A O 1
ATOM 990 N N . GLN A 1 125 ? 16.875 -0.242 9.68 1 95.12 125 GLN A N 1
ATOM 991 C CA . GLN A 1 125 ? 17.688 0.959 9.516 1 95.12 125 GLN A CA 1
ATOM 992 C C . GLN A 1 125 ? 17.547 1.528 8.109 1 95.12 125 GLN A C 1
ATOM 994 O O . GLN A 1 125 ? 17.453 2.744 7.93 1 95.12 125 GLN A O 1
ATOM 999 N N . GLU A 1 126 ? 17.531 0.667 7.141 1 95.31 126 GLU A N 1
ATOM 1000 C CA . GLU A 1 126 ? 17.359 1.126 5.766 1 95.31 126 GLU A CA 1
ATOM 1001 C C . GLU A 1 126 ? 15.953 1.696 5.547 1 95.31 126 GLU A C 1
ATOM 1003 O O . GLU A 1 126 ? 15.789 2.689 4.836 1 95.31 126 GLU A O 1
ATOM 1008 N N . VAL A 1 127 ? 15.008 1.052 6.184 1 95.69 127 VAL A N 1
ATOM 1009 C CA . VAL A 1 127 ? 13.641 1.561 6.141 1 95.69 127 VAL A CA 1
ATOM 1010 C C . VAL A 1 127 ? 13.602 2.986 6.684 1 95.69 127 VAL A C 1
ATOM 1012 O O . VAL A 1 127 ? 13.062 3.889 6.039 1 95.69 127 VAL A O 1
ATOM 1015 N N . LEU A 1 128 ? 14.211 3.146 7.828 1 96.25 128 LEU A N 1
ATOM 1016 C CA . LEU A 1 128 ? 14.227 4.449 8.484 1 96.25 128 LEU A CA 1
ATOM 1017 C C . LEU A 1 128 ? 14.922 5.488 7.613 1 96.25 128 LEU A C 1
ATOM 1019 O O . LEU A 1 128 ? 14.484 6.637 7.535 1 96.25 128 LEU A O 1
ATOM 1023 N N . ASN A 1 129 ? 15.953 5.113 6.953 1 96.81 129 ASN A N 1
ATOM 1024 C CA . ASN A 1 129 ? 16.688 6.023 6.082 1 96.81 129 ASN A CA 1
ATOM 1025 C C . ASN A 1 129 ? 15.836 6.508 4.918 1 96.81 129 ASN A C 1
ATOM 1027 O O . ASN A 1 129 ? 15.898 7.676 4.535 1 96.81 129 ASN A O 1
ATOM 1031 N N . LEU A 1 130 ? 15.062 5.637 4.359 1 96.62 130 LEU A N 1
ATOM 1032 C CA . LEU A 1 130 ? 14.18 5.984 3.256 1 96.62 130 LEU A CA 1
ATOM 1033 C C . LEU A 1 130 ? 13.031 6.863 3.736 1 96.62 130 LEU A C 1
ATOM 1035 O O . LEU A 1 130 ? 12.664 7.832 3.07 1 96.62 130 LEU A O 1
ATOM 1039 N N . GLU A 1 131 ? 12.477 6.539 4.91 1 97.06 131 GLU A N 1
ATOM 1040 C CA . GLU A 1 131 ? 11.375 7.312 5.469 1 97.06 131 GLU A CA 1
ATOM 1041 C C . GLU A 1 131 ? 11.812 8.734 5.801 1 97.06 131 GLU A C 1
ATOM 1043 O O . GLU A 1 131 ? 11.031 9.68 5.641 1 97.06 131 GLU A O 1
ATOM 1048 N N . LYS A 1 132 ? 13.031 8.93 6.176 1 97.56 132 LYS A N 1
ATOM 1049 C CA . LYS A 1 132 ? 13.562 10.219 6.621 1 97.56 132 LYS A CA 1
ATOM 1050 C C . LYS A 1 132 ? 13.633 11.211 5.469 1 97.56 132 LYS A C 1
ATOM 1052 O O . LYS A 1 132 ? 13.688 12.422 5.691 1 97.56 132 LYS A O 1
ATOM 1057 N N . ILE A 1 133 ? 13.617 10.734 4.238 1 97.94 133 ILE A N 1
ATOM 1058 C CA . ILE A 1 133 ? 13.695 11.602 3.066 1 97.94 133 ILE A CA 1
ATOM 1059 C C . ILE A 1 133 ? 12.336 12.273 2.836 1 97.94 133 ILE A C 1
ATOM 1061 O O . ILE A 1 133 ? 12.273 13.375 2.291 1 97.94 133 ILE A O 1
ATOM 1065 N N . THR A 1 134 ? 11.258 11.773 3.314 1 98.12 134 THR A N 1
ATOM 1066 C CA . THR A 1 134 ? 9.922 12.094 2.832 1 98.12 134 THR A CA 1
ATOM 1067 C C . THR A 1 134 ? 9.414 13.398 3.447 1 98.12 134 THR A C 1
ATOM 1069 O O . THR A 1 134 ? 8.664 14.141 2.814 1 98.12 134 THR A O 1
ATOM 1072 N N . PRO A 1 135 ? 9.875 13.781 4.699 1 97.44 135 PRO A N 1
ATOM 1073 C CA . PRO A 1 135 ? 9.414 15.07 5.215 1 97.44 135 PRO A CA 1
ATOM 1074 C C . PRO A 1 135 ? 9.852 16.25 4.34 1 97.44 135 PRO A C 1
ATOM 1076 O O . PRO A 1 135 ? 9.078 17.188 4.121 1 97.44 135 PRO A O 1
ATOM 1079 N N . ARG A 1 136 ? 11.039 16.125 3.865 1 97.19 136 ARG A N 1
ATOM 1080 C CA . ARG A 1 136 ? 11.531 17.219 3.021 1 97.19 136 ARG A CA 1
ATOM 1081 C C . ARG A 1 136 ? 10.773 17.266 1.697 1 97.19 136 ARG A C 1
ATOM 1083 O O . ARG A 1 136 ? 10.5 18.344 1.174 1 97.19 136 ARG A O 1
ATOM 1090 N N . LEU A 1 137 ? 10.43 16.156 1.122 1 97.62 137 LEU A N 1
ATOM 1091 C CA . LEU A 1 137 ? 9.641 16.109 -0.105 1 97.62 137 LEU A CA 1
ATOM 1092 C C . LEU A 1 137 ? 8.258 16.719 0.106 1 97.62 137 LEU A C 1
ATOM 1094 O O . LEU A 1 137 ? 7.785 17.484 -0.73 1 97.62 137 LEU A O 1
ATOM 1098 N N . LEU A 1 138 ? 7.668 16.422 1.239 1 97.44 138 LEU A N 1
ATOM 1099 C CA . LEU A 1 138 ? 6.391 17.031 1.584 1 97.44 138 LEU A CA 1
ATOM 1100 C C . LEU A 1 138 ? 6.531 18.531 1.723 1 97.44 138 LEU A C 1
ATOM 1102 O O . LEU A 1 138 ? 5.656 19.297 1.285 1 97.44 138 LEU A O 1
ATOM 1106 N N . GLY A 1 139 ? 7.633 18.922 2.338 1 96.12 139 GLY A N 1
ATOM 1107 C CA . GLY A 1 139 ? 7.918 20.344 2.469 1 96.12 139 GLY A CA 1
ATOM 1108 C C . GLY A 1 139 ? 8 21.062 1.133 1 96.12 139 GLY A C 1
ATOM 1109 O O . GLY A 1 139 ? 7.559 22.203 1.01 1 96.12 139 GLY A O 1
ATOM 1110 N N . SER A 1 140 ? 8.562 20.391 0.134 1 95.38 140 SER A N 1
ATOM 1111 C CA . SER A 1 140 ? 8.648 20.969 -1.201 1 95.38 140 SER A CA 1
ATOM 1112 C C . SER A 1 140 ? 7.266 21.219 -1.792 1 95.38 140 SER A C 1
ATOM 1114 O O . SER A 1 140 ? 7.039 22.219 -2.467 1 95.38 140 SER A O 1
ATOM 1116 N N . CYS A 1 141 ? 6.348 20.328 -1.584 1 96 141 CYS A N 1
ATOM 1117 C CA . CYS A 1 141 ? 4.973 20.531 -2.021 1 96 141 CYS A CA 1
ATOM 1118 C C . CYS A 1 141 ? 4.34 21.719 -1.319 1 96 141 CYS A C 1
ATOM 1120 O O . CYS A 1 141 ? 3.752 22.594 -1.967 1 96 141 CYS A O 1
ATOM 1122 N N . ILE A 1 142 ? 4.535 21.812 -0.019 1 93.19 142 ILE A N 1
ATOM 1123 C CA . ILE A 1 142 ? 3.912 22.875 0.772 1 93.19 142 ILE A CA 1
ATOM 1124 C C . ILE A 1 142 ? 4.477 24.219 0.358 1 93.19 142 ILE A C 1
ATOM 1126 O O . ILE A 1 142 ? 3.727 25.188 0.148 1 93.19 142 ILE A O 1
ATOM 1130 N N . SER A 1 143 ? 5.758 24.25 0.132 1 92.88 143 SER A N 1
ATOM 1131 C CA . SER A 1 143 ? 6.422 25.516 -0.166 1 92.88 143 SER A CA 1
ATOM 1132 C C . SER A 1 143 ? 6.129 25.984 -1.591 1 92.88 143 SER A C 1
ATOM 1134 O O . SER A 1 143 ? 6.348 27.141 -1.933 1 92.88 143 SER A O 1
ATOM 1136 N N . SER A 1 144 ? 5.652 25.062 -2.432 1 92.62 144 SER A N 1
ATOM 1137 C CA . SER A 1 144 ? 5.344 25.422 -3.811 1 92.62 144 SER A CA 1
ATOM 1138 C C . SER A 1 144 ? 4.18 26.406 -3.873 1 92.62 144 SER A C 1
ATOM 1140 O O . SER A 1 144 ? 3.99 27.094 -4.883 1 92.62 144 SER A O 1
ATOM 1142 N N . PHE A 1 145 ? 3.475 26.531 -2.773 1 91.88 145 PHE A N 1
ATOM 1143 C CA . PHE A 1 145 ? 2.318 27.422 -2.738 1 91.88 145 PHE A CA 1
ATOM 1144 C C . PHE A 1 145 ? 2.676 28.75 -2.084 1 91.88 145 PHE A C 1
ATOM 1146 O O . PHE A 1 145 ? 1.825 29.625 -1.955 1 91.88 145 PHE A O 1
ATOM 1153 N N . ASP A 1 146 ? 3.893 28.953 -1.604 1 84.19 146 ASP A N 1
ATOM 1154 C CA . ASP A 1 146 ? 4.324 30.172 -0.942 1 84.19 146 ASP A CA 1
ATOM 1155 C C . ASP A 1 146 ? 4.594 31.281 -1.959 1 84.19 146 ASP A C 1
ATOM 1157 O O . ASP A 1 146 ? 4.52 32.469 -1.629 1 84.19 146 ASP A O 1
ATOM 1161 N N . THR A 1 147 ? 4.984 31.031 -3.139 1 63.44 147 THR A N 1
ATOM 1162 C CA . THR A 1 147 ? 5.301 32.156 -4.016 1 63.44 147 THR A CA 1
ATOM 1163 C C . THR A 1 147 ? 4.078 33.031 -4.211 1 63.44 147 THR A C 1
ATOM 1165 O O . THR A 1 147 ? 2.941 32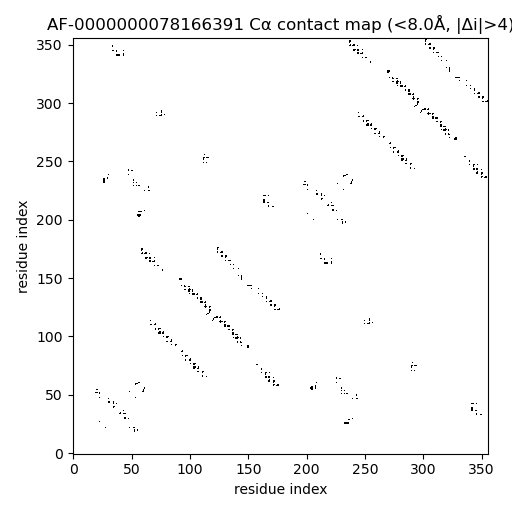.562 -4.156 1 63.44 147 THR A O 1
ATOM 1168 N N . PRO A 1 148 ? 4.105 34.406 -4.367 1 58.06 148 PRO A N 1
ATOM 1169 C CA . PRO A 1 148 ? 3.184 35.531 -4.277 1 58.06 148 PRO A CA 1
ATOM 1170 C C . PRO A 1 148 ? 1.77 35.188 -4.734 1 58.06 148 PRO A C 1
ATOM 1172 O O . PRO A 1 148 ? 0.82 35.281 -3.955 1 58.06 148 PRO A O 1
ATOM 1175 N N . ALA A 1 149 ? 1.124 35.906 -5.805 1 54.22 149 ALA A N 1
ATOM 1176 C CA . ALA A 1 149 ? -0.288 36.062 -6.129 1 54.22 149 ALA A CA 1
ATOM 1177 C C . ALA A 1 149 ? -1.054 34.75 -6 1 54.22 149 ALA A C 1
ATOM 1179 O O . ALA A 1 149 ? -1.839 34.406 -6.879 1 54.22 149 ALA A O 1
ATOM 1180 N N . HIS A 1 150 ? -0.514 33.594 -5.293 1 57.19 150 HIS A N 1
ATOM 1181 C CA . HIS A 1 150 ? -0.803 32.219 -5.574 1 57.19 150 HIS A CA 1
ATOM 1182 C C . HIS A 1 150 ? -2.131 31.781 -4.957 1 57.19 150 HIS A C 1
ATOM 1184 O O . HIS A 1 150 ? -2.525 32.281 -3.908 1 57.19 150 HIS A O 1
ATOM 1190 N N . PRO A 1 151 ? -2.943 31.219 -5.664 1 66.81 151 PRO A N 1
ATOM 1191 C CA . PRO A 1 151 ? -4.16 30.578 -5.168 1 66.81 151 PRO A CA 1
ATOM 1192 C C . PRO A 1 151 ? -3.916 29.734 -3.92 1 66.81 151 PRO A C 1
ATOM 1194 O O . PRO A 1 151 ? -2.805 29.234 -3.707 1 66.81 151 PRO A O 1
ATOM 1197 N N . PRO A 1 152 ? -4.812 30 -2.979 1 83.75 152 PRO A N 1
ATOM 1198 C CA . PRO A 1 152 ? -4.727 29.203 -1.749 1 83.75 152 PRO A CA 1
ATOM 1199 C C . PRO A 1 152 ? -4.375 27.734 -2.014 1 83.75 152 PRO A C 1
ATOM 1201 O O . PRO A 1 152 ? -4.742 27.188 -3.055 1 83.75 152 PRO A O 1
ATOM 1204 N N . ASN A 1 153 ? -3.43 27.156 -1.164 1 89.75 153 ASN A N 1
ATOM 1205 C CA . ASN A 1 153 ? -3.074 25.734 -1.224 1 89.75 153 ASN A CA 1
ATOM 1206 C C . ASN A 1 153 ? -4.297 24.844 -1.04 1 89.75 153 ASN A C 1
ATOM 1208 O O . ASN A 1 153 ? -4.871 24.781 0.048 1 89.75 153 ASN A O 1
ATOM 1212 N N . PRO A 1 154 ? -4.723 24.234 -2.061 1 92.38 154 PRO A N 1
ATOM 1213 C CA . PRO A 1 154 ? -5.926 23.406 -1.956 1 92.38 154 PRO A CA 1
ATOM 1214 C C . PRO A 1 154 ? -5.68 22.094 -1.226 1 92.38 154 PRO A C 1
ATOM 1216 O O . PRO A 1 154 ? -6.613 21.312 -1.015 1 92.38 154 PRO A O 1
ATOM 1219 N N . LEU A 1 155 ? -4.375 21.828 -0.826 1 94.56 155 LEU A N 1
ATOM 1220 C CA . LEU A 1 155 ? -4.016 20.531 -0.277 1 94.56 155 LEU A CA 1
ATOM 1221 C C . LEU A 1 155 ? -3.65 20.641 1.198 1 94.56 155 LEU A C 1
ATOM 1223 O O . LEU A 1 155 ? -2.916 19.797 1.727 1 94.56 155 LEU A O 1
ATOM 1227 N N . VAL A 1 156 ? -4.062 21.641 1.927 1 91.25 156 VAL A N 1
ATOM 1228 C CA . VAL A 1 156 ? -3.623 21.906 3.293 1 91.25 156 VAL A CA 1
ATOM 1229 C C . VAL A 1 156 ? -3.957 20.719 4.191 1 91.25 156 VAL A C 1
ATOM 1231 O O . VAL A 1 156 ? -3.086 20.203 4.891 1 91.25 156 VAL A O 1
ATOM 1234 N N . GLU A 1 157 ? -5.188 20.266 4.125 1 87.81 157 GLU A N 1
ATOM 1235 C CA . GLU A 1 157 ? -5.613 19.172 4.996 1 87.81 157 GLU A CA 1
ATOM 1236 C C . GLU A 1 157 ? -4.961 17.859 4.586 1 87.81 157 GLU A C 1
ATOM 1238 O O . GLU A 1 157 ? -4.527 17.078 5.441 1 87.81 157 GLU A O 1
ATOM 1243 N N . GLN A 1 158 ? -4.863 17.625 3.316 1 92.56 158 GLN A N 1
ATOM 1244 C CA . GLN A 1 158 ? -4.219 16.422 2.824 1 92.56 158 GLN A CA 1
ATOM 1245 C C . GLN A 1 158 ? -2.746 16.375 3.229 1 92.56 158 GLN A C 1
ATOM 1247 O O . GLN A 1 158 ? -2.244 15.328 3.652 1 92.56 158 GLN A O 1
ATOM 1252 N N . ASN A 1 159 ? -2.092 17.531 3.121 1 93.62 159 ASN A N 1
ATOM 1253 C CA . ASN A 1 159 ? -0.692 17.625 3.521 1 93.62 159 ASN A CA 1
ATOM 1254 C C . ASN A 1 159 ? -0.521 17.391 5.02 1 93.62 159 ASN A C 1
ATOM 1256 O O . ASN A 1 159 ? 0.458 16.781 5.449 1 93.62 159 ASN A O 1
ATOM 1260 N N . ARG A 1 160 ? -1.452 17.875 5.773 1 91.06 160 ARG A N 1
ATOM 1261 C CA . ARG A 1 160 ? -1.395 17.688 7.219 1 91.06 160 ARG A CA 1
ATOM 1262 C C . ARG A 1 160 ? -1.505 16.203 7.578 1 91.06 160 ARG A C 1
ATOM 1264 O O . ARG A 1 160 ? -0.717 15.703 8.383 1 91.06 160 ARG A O 1
ATOM 1271 N N . GLU A 1 161 ? -2.436 15.539 7.012 1 91.25 161 GLU A N 1
ATOM 1272 C CA . GLU A 1 161 ? -2.615 14.117 7.277 1 91.25 161 GLU A CA 1
ATOM 1273 C C . GLU A 1 161 ? -1.381 13.312 6.863 1 91.25 161 GLU A C 1
ATOM 1275 O O . GLU A 1 161 ? -0.948 12.414 7.586 1 91.25 161 GLU A O 1
ATOM 1280 N N . GLN A 1 162 ? -0.856 13.695 5.68 1 95.5 162 GLN A N 1
ATOM 1281 C CA . GLN A 1 162 ? 0.333 12.992 5.207 1 95.5 162 GLN A CA 1
ATOM 1282 C C . GLN A 1 162 ? 1.509 13.195 6.156 1 95.5 162 GLN A C 1
ATOM 1284 O O . GLN A 1 162 ? 2.297 12.281 6.387 1 95.5 162 GLN A O 1
ATOM 1289 N N . ARG A 1 163 ? 1.66 14.406 6.691 1 95.19 163 ARG A N 1
ATOM 1290 C CA . ARG A 1 163 ? 2.723 14.703 7.648 1 95.19 163 ARG A CA 1
ATOM 1291 C C . ARG A 1 163 ? 2.613 13.812 8.883 1 95.19 163 ARG A C 1
ATOM 1293 O O . ARG A 1 163 ? 3.613 13.266 9.352 1 95.19 163 ARG A O 1
ATOM 1300 N N . ILE A 1 164 ? 1.409 13.609 9.391 1 93.81 164 ILE A N 1
ATOM 1301 C CA . ILE A 1 164 ? 1.201 12.781 10.57 1 93.81 164 ILE A CA 1
ATOM 1302 C C . ILE A 1 164 ? 1.523 11.32 10.25 1 93.81 164 ILE A C 1
ATOM 1304 O O . ILE A 1 164 ? 2.209 10.648 11.016 1 93.81 164 ILE A O 1
ATOM 1308 N N . LEU A 1 165 ? 1.136 10.883 9.109 1 94.62 165 LEU A N 1
ATOM 1309 C CA . LEU A 1 165 ? 1.366 9.492 8.727 1 94.62 165 LEU A CA 1
ATOM 1310 C C . LEU A 1 165 ? 2.854 9.227 8.508 1 94.62 165 LEU A C 1
ATOM 1312 O O . LEU A 1 165 ? 3.357 8.164 8.875 1 94.62 165 LEU A O 1
ATOM 1316 N N . ILE A 1 166 ? 3.541 10.188 7.906 1 97.12 166 ILE A N 1
ATOM 1317 C CA . ILE A 1 166 ? 4.984 10.086 7.742 1 97.12 166 ILE A CA 1
ATOM 1318 C C . ILE A 1 166 ? 5.656 9.984 9.109 1 97.12 166 ILE A C 1
ATOM 1320 O O . ILE A 1 166 ? 6.516 9.133 9.328 1 97.12 166 ILE A O 1
ATOM 1324 N N . THR A 1 167 ? 5.223 10.852 10.008 1 95.94 167 THR A N 1
ATOM 1325 C CA . THR A 1 167 ? 5.805 10.852 11.344 1 95.94 167 THR A CA 1
ATOM 1326 C C . THR A 1 167 ? 5.488 9.547 12.07 1 95.94 167 THR A C 1
ATOM 1328 O O . THR A 1 167 ? 6.332 9.008 12.789 1 95.94 167 THR A O 1
ATOM 1331 N N . MET A 1 168 ? 4.305 9.031 11.93 1 94.19 168 MET A N 1
ATOM 1332 C CA . MET A 1 168 ? 3.951 7.734 12.5 1 94.19 16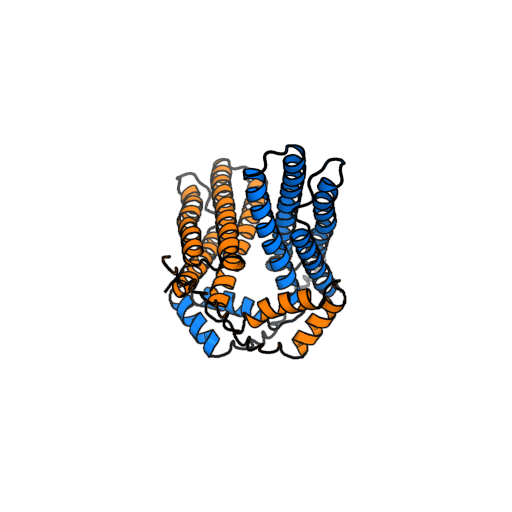8 MET A CA 1
ATOM 1333 C C . MET A 1 168 ? 4.91 6.648 12.016 1 94.19 168 MET A C 1
ATOM 1335 O O . MET A 1 168 ? 5.363 5.82 12.805 1 94.19 168 MET A O 1
ATOM 1339 N N . ALA A 1 169 ? 5.184 6.621 10.711 1 95.44 169 ALA A N 1
ATOM 1340 C CA . ALA A 1 169 ? 6.098 5.633 10.141 1 95.44 169 ALA A CA 1
ATOM 1341 C C . ALA A 1 169 ? 7.5 5.785 10.727 1 95.44 169 ALA A C 1
ATOM 1343 O O . ALA A 1 169 ? 8.102 4.809 11.18 1 95.44 169 ALA A O 1
ATOM 1344 N N . LEU A 1 170 ? 7.961 7.047 10.82 1 95.5 170 LEU A N 1
ATOM 1345 C CA . LEU A 1 170 ? 9.289 7.332 11.344 1 95.5 170 LEU A CA 1
ATOM 1346 C C . LEU A 1 170 ? 9.406 6.895 12.805 1 95.5 170 LEU A C 1
ATOM 1348 O O . LEU A 1 170 ? 10.359 6.215 13.18 1 95.5 170 LEU A O 1
ATOM 1352 N N . VAL A 1 171 ? 8.469 7.246 13.57 1 93.94 171 VAL A N 1
ATOM 1353 C CA . VAL A 1 171 ? 8.508 6.992 15.008 1 93.94 171 VAL A CA 1
ATOM 1354 C C . VAL A 1 171 ? 8.398 5.492 15.266 1 93.94 171 VAL A C 1
ATOM 1356 O O . VAL A 1 171 ? 9.18 4.934 16.047 1 93.94 171 VAL A O 1
ATOM 1359 N N . SER A 1 172 ? 7.488 4.816 14.672 1 93.31 172 SER A N 1
ATOM 1360 C CA . SER A 1 172 ? 7.328 3.383 14.906 1 93.31 172 SER A CA 1
ATOM 1361 C C . SER A 1 172 ? 8.547 2.604 14.414 1 93.31 172 SER A C 1
ATOM 1363 O O . SER A 1 172 ? 9 1.666 15.07 1 93.31 172 SER A O 1
ATOM 1365 N N . THR A 1 173 ? 9.078 2.961 13.242 1 94.88 173 THR A N 1
ATOM 1366 C CA . THR A 1 173 ? 10.273 2.291 12.727 1 94.88 173 THR A CA 1
ATOM 1367 C C . THR A 1 173 ? 11.469 2.541 13.633 1 94.88 173 THR A C 1
ATOM 1369 O O . THR A 1 173 ? 12.305 1.655 13.828 1 94.88 173 THR A O 1
ATOM 1372 N N . SER A 1 174 ? 11.539 3.748 14.148 1 94.31 174 SER A N 1
ATOM 1373 C CA . SER A 1 174 ? 12.656 4.07 15.031 1 94.31 174 SER A CA 1
ATOM 1374 C C . SER A 1 174 ? 12.664 3.168 16.266 1 94.31 174 SER A C 1
ATOM 1376 O O . SER A 1 174 ? 13.727 2.836 16.797 1 94.31 174 SER A O 1
ATOM 1378 N N . PHE A 1 175 ? 11.469 2.709 16.703 1 92.06 175 PHE A N 1
ATOM 1379 C CA . PHE A 1 175 ? 11.383 1.821 17.859 1 92.06 175 PHE A CA 1
ATOM 1380 C C . PHE A 1 175 ? 11.922 0.438 17.516 1 92.06 175 PHE A C 1
ATOM 1382 O O . PHE A 1 175 ? 12.32 -0.315 18.422 1 92.06 175 PHE A O 1
ATOM 1389 N N . LEU A 1 176 ? 12.008 0.197 16.234 1 92 176 LEU A N 1
ATOM 1390 C CA . LEU A 1 176 ? 12.492 -1.117 15.82 1 92 176 LEU A CA 1
ATOM 1391 C C . LEU A 1 176 ? 14.008 -1.119 15.664 1 92 176 LEU A C 1
ATOM 1393 O O . LEU A 1 176 ? 14.625 -2.184 15.594 1 92 176 LEU A O 1
ATOM 1397 N N . THR A 1 177 ? 14.547 -0.032 15.5 1 90 177 THR A N 1
ATOM 1398 C CA . THR A 1 177 ? 15.992 0.061 15.32 1 90 177 THR A CA 1
ATOM 1399 C C . THR A 1 177 ? 16.703 0.187 16.656 1 90 177 THR A C 1
ATOM 1401 O O . THR A 1 177 ? 17.938 0.159 16.719 1 90 177 THR A O 1
ATOM 1404 N N . LYS A 1 178 ? 16.031 0.354 17.719 1 76.81 178 LYS A N 1
ATOM 1405 C CA . LYS A 1 178 ? 16.609 0.423 19.047 1 76.81 178 LYS A CA 1
ATOM 1406 C C . LYS A 1 178 ? 16.672 -0.958 19.688 1 76.81 178 LYS A C 1
ATOM 1408 O O . LYS A 1 178 ? 15.852 -1.825 19.391 1 76.81 178 LYS A O 1
ATOM 1413 N N . MET B 1 1 ? -51.344 28.938 -6.84 1 28.08 1 MET B N 1
ATOM 1414 C CA . MET B 1 1 ? -50.406 28.859 -5.715 1 28.08 1 MET B CA 1
ATOM 1415 C C . MET B 1 1 ? -50.094 27.422 -5.367 1 28.08 1 MET B C 1
ATOM 1417 O O . MET B 1 1 ? -50.906 26.734 -4.75 1 28.08 1 MET B O 1
ATOM 1421 N N . VAL B 1 2 ? -49.438 26.656 -6.324 1 43.09 2 VAL B N 1
ATOM 1422 C CA . VAL B 1 2 ? -49.094 25.234 -6.219 1 43.09 2 VAL B CA 1
ATOM 1423 C C . VAL B 1 2 ? -48.031 25.047 -5.133 1 43.09 2 VAL B C 1
ATOM 1425 O O . VAL B 1 2 ? -47 25.688 -5.156 1 43.09 2 VAL B O 1
ATOM 1428 N N . PHE B 1 3 ? -48.531 24.609 -3.92 1 41.78 3 PHE B N 1
ATOM 1429 C CA . PHE B 1 3 ? -47.719 24.281 -2.746 1 41.78 3 PHE B CA 1
ATOM 1430 C C . PHE B 1 3 ? -46.812 23.078 -3.027 1 41.78 3 PHE B C 1
ATOM 1432 O O . PHE B 1 3 ? -47.312 22 -3.379 1 41.78 3 PHE B O 1
ATOM 1439 N N . PHE B 1 4 ? -45.656 23.328 -3.572 1 45.19 4 PHE B N 1
ATOM 1440 C CA . PHE B 1 4 ? -44.656 22.281 -3.701 1 45.19 4 PHE B CA 1
ATOM 1441 C C . PHE B 1 4 ? -44.156 21.828 -2.332 1 45.19 4 PHE B C 1
ATOM 1443 O O . PHE B 1 4 ? -43.656 22.641 -1.56 1 45.19 4 PHE B O 1
ATOM 1450 N N . PRO B 1 5 ? -44.656 20.609 -1.832 1 46.19 5 PRO B N 1
ATOM 1451 C CA . PRO B 1 5 ? -44.094 20.109 -0.572 1 46.19 5 PRO B CA 1
ATOM 1452 C C . PRO B 1 5 ? -42.594 19.812 -0.649 1 46.19 5 PRO B C 1
ATOM 1454 O O . PRO B 1 5 ? -42.125 19.25 -1.638 1 46.19 5 PRO B O 1
ATOM 1457 N N . LEU B 1 6 ? -41.812 20.672 -0.043 1 36.25 6 LEU B N 1
ATOM 1458 C CA . LEU B 1 6 ? -40.406 20.422 0.206 1 36.25 6 LEU B CA 1
ATOM 1459 C C . LEU B 1 6 ? -40.219 19.156 1.048 1 36.25 6 LEU B C 1
ATOM 1461 O O . LEU B 1 6 ? -40.625 19.125 2.211 1 36.25 6 LEU B O 1
ATOM 1465 N N . VAL B 1 7 ? -40.188 17.984 0.385 1 39.47 7 VAL B N 1
ATOM 1466 C CA . VAL B 1 7 ? -39.812 16.766 1.105 1 39.47 7 VAL B CA 1
ATOM 1467 C C . VAL B 1 7 ? -38.375 16.875 1.615 1 39.47 7 VAL B C 1
ATOM 1469 O O . VAL B 1 7 ? -37.438 16.953 0.824 1 39.47 7 VAL B O 1
ATOM 1472 N N . VAL B 1 8 ? -38.156 17.312 2.811 1 34.72 8 VAL B N 1
ATOM 1473 C CA . VAL B 1 8 ? -36.906 17.266 3.562 1 34.72 8 VAL B CA 1
ATOM 1474 C C . VAL B 1 8 ? -36.531 15.805 3.814 1 34.72 8 VAL B C 1
ATOM 1476 O O . VAL B 1 8 ? -37.219 15.086 4.531 1 34.72 8 VAL B O 1
ATOM 1479 N N . ILE B 1 9 ? -35.906 15.234 2.848 1 32.06 9 ILE B N 1
ATOM 1480 C CA . ILE B 1 9 ? -35.344 13.922 3.154 1 32.06 9 ILE B CA 1
ATOM 1481 C C . ILE B 1 9 ? -34.188 14.07 4.168 1 32.06 9 ILE B C 1
ATOM 1483 O O . ILE B 1 9 ? -33.156 14.625 3.852 1 32.06 9 ILE B O 1
ATOM 1487 N N . ALA B 1 10 ? -34.594 13.938 5.402 1 30.28 10 ALA B N 1
ATOM 1488 C CA . ALA B 1 10 ? -33.656 13.805 6.512 1 30.28 10 ALA B CA 1
ATOM 1489 C C . ALA B 1 10 ? -32.812 12.547 6.359 1 30.28 10 ALA B C 1
ATOM 1491 O O . ALA B 1 10 ? -33.312 11.43 6.41 1 30.28 10 ALA B O 1
ATOM 1492 N N . PHE B 1 11 ? -31.703 12.734 5.668 1 27.48 11 PHE B N 1
ATOM 1493 C CA . PHE B 1 11 ? -30.719 11.664 5.641 1 27.48 11 PHE B CA 1
ATOM 1494 C C . PHE B 1 11 ? -30.25 11.328 7.051 1 27.48 11 PHE B C 1
ATOM 1496 O O . PHE B 1 11 ? -29.516 12.102 7.672 1 27.48 11 PHE B O 1
ATOM 1503 N N . THR B 1 12 ? -31 10.523 7.738 1 29 12 THR B N 1
ATOM 1504 C CA . THR B 1 12 ? -30.547 9.992 9.016 1 29 12 THR B CA 1
ATOM 1505 C C . THR B 1 12 ? -29.312 9.109 8.82 1 29 12 THR B C 1
ATOM 1507 O O . THR B 1 12 ? -29.344 8.133 8.078 1 29 12 THR B O 1
ATOM 1510 N N . PHE B 1 13 ? -28.203 9.688 8.914 1 29.03 13 PHE B N 1
ATOM 1511 C CA . PHE B 1 13 ? -26.984 8.906 9.008 1 29.03 13 PHE B CA 1
ATOM 1512 C C . PHE B 1 13 ? -27.047 7.914 10.164 1 29.03 13 PHE B C 1
ATOM 1514 O O . PHE B 1 13 ? -27.234 8.312 11.32 1 29.03 13 PHE B O 1
ATOM 1521 N N . PRO B 1 14 ? -27.438 6.711 9.852 1 32.72 14 PRO B N 1
ATOM 1522 C CA . PRO B 1 14 ? -27.375 5.824 11.016 1 32.72 14 PRO B CA 1
ATOM 1523 C C . PRO B 1 14 ? -26.016 5.871 11.711 1 32.72 14 PRO B C 1
ATOM 1525 O O . PRO B 1 14 ? -24.969 5.828 11.039 1 32.72 14 PRO B O 1
ATOM 1528 N N . LEU B 1 15 ? -26 6.387 12.891 1 28.72 15 LEU B N 1
ATOM 1529 C CA . LEU B 1 15 ? -24.875 6.25 13.805 1 28.72 15 LEU B CA 1
ATOM 1530 C C . LEU B 1 15 ? -24.469 4.789 13.938 1 28.72 15 LEU B C 1
ATOM 1532 O O . LEU B 1 15 ? -25.188 3.979 14.516 1 28.72 15 LEU B O 1
ATOM 1536 N N . ILE B 1 16 ? -23.938 4.223 12.906 1 30.3 16 ILE B N 1
ATOM 1537 C CA . ILE B 1 16 ? -23.312 2.926 13.141 1 30.3 16 ILE B CA 1
ATOM 1538 C C . ILE B 1 16 ? -22.562 2.947 14.469 1 30.3 16 ILE B C 1
ATOM 1540 O O . ILE B 1 16 ? -21.641 3.752 14.656 1 30.3 16 ILE B O 1
ATOM 1544 N N . SER B 1 17 ? -23.234 2.389 15.43 1 31.14 17 SER B N 1
ATOM 1545 C CA . SER B 1 17 ? -22.531 2.074 16.672 1 31.14 17 SER B CA 1
ATOM 1546 C C . SER B 1 17 ? -21.203 1.368 16.391 1 31.14 17 SER B C 1
ATOM 1548 O O . SER B 1 17 ? -21.203 0.238 15.891 1 31.14 17 SER B O 1
ATOM 1550 N N . GLN B 1 18 ? -20.266 2.074 16.047 1 37 18 GLN B N 1
ATOM 1551 C CA . GLN B 1 18 ? -18.906 1.56 16 1 37 18 GLN B CA 1
ATOM 1552 C C . GLN B 1 18 ? -18.609 0.683 17.219 1 37 18 GLN B C 1
ATOM 1554 O O . GLN B 1 18 ? -18.562 1.171 18.344 1 37 18 GLN B O 1
ATOM 1559 N N . VAL B 1 19 ? -19.219 -0.492 17.25 1 34.25 19 VAL B N 1
ATOM 1560 C CA . VAL B 1 19 ? -18.594 -1.362 18.25 1 34.25 19 VAL B CA 1
ATOM 1561 C C . VAL B 1 19 ? -17.078 -1.212 18.188 1 34.25 19 VAL B C 1
ATOM 1563 O O . VAL B 1 19 ? -16.453 -1.575 17.203 1 34.25 19 VAL B O 1
ATOM 1566 N N . LEU B 1 20 ? -16.531 -0.262 18.719 1 40.47 20 LEU B N 1
ATOM 1567 C CA . LEU B 1 20 ? -15.102 -0.073 18.984 1 40.47 20 LEU B CA 1
ATOM 1568 C C . LEU B 1 20 ? -14.508 -1.305 19.656 1 40.47 20 LEU B C 1
ATOM 1570 O O . LEU B 1 20 ? -14.641 -1.481 20.859 1 40.47 20 LEU B O 1
ATOM 1574 N N . GLY B 1 21 ? -14.664 -2.406 19.141 1 46.59 21 GLY B N 1
ATOM 1575 C CA . GLY B 1 21 ? -13.852 -3.395 19.844 1 46.59 21 GLY B CA 1
ATOM 1576 C C . GLY B 1 21 ? -12.445 -2.906 20.141 1 46.59 21 GLY B C 1
ATOM 1577 O O . GLY B 1 21 ? -11.734 -2.443 19.25 1 46.59 21 GLY B O 1
ATOM 1578 N N . ASN B 1 22 ? -12.25 -2.584 21.391 1 55.31 22 ASN B N 1
ATOM 1579 C CA . ASN B 1 22 ? -11.055 -2.004 22 1 55.31 22 ASN B CA 1
ATOM 1580 C C . ASN B 1 22 ? -9.836 -2.895 21.797 1 55.31 22 ASN B C 1
ATOM 1582 O O . ASN B 1 22 ? -9.914 -4.113 21.953 1 55.31 22 ASN B O 1
ATOM 1586 N N . THR B 1 23 ? -8.859 -2.492 21.031 1 70.38 23 THR B N 1
ATOM 1587 C CA . THR B 1 23 ? -7.531 -3.102 20.953 1 70.38 23 THR B CA 1
ATOM 1588 C C . THR B 1 23 ? -7.09 -3.582 22.344 1 70.38 23 THR B C 1
ATOM 1590 O O . THR B 1 23 ? -7.414 -2.957 23.359 1 70.38 23 THR B O 1
ATOM 1593 N N . ASP B 1 24 ? -6.629 -4.82 22.391 1 76.19 24 ASP B N 1
ATOM 1594 C CA . ASP B 1 24 ? -6.141 -5.332 23.672 1 76.19 24 ASP B CA 1
ATOM 1595 C C . ASP B 1 24 ? -5.211 -4.328 24.344 1 76.19 24 ASP B C 1
ATOM 1597 O O . ASP B 1 24 ? -4.586 -3.504 23.672 1 76.19 24 ASP B O 1
ATOM 1601 N N . PRO B 1 25 ? -5.18 -4.371 25.641 1 80.44 25 PRO B N 1
ATOM 1602 C CA . PRO B 1 25 ? -4.422 -3.377 26.406 1 80.44 25 PRO B CA 1
ATOM 1603 C C . PRO B 1 25 ? -2.953 -3.316 25.984 1 80.44 25 PRO B C 1
ATOM 1605 O O . PRO B 1 25 ? -2.348 -2.24 26 1 80.44 25 PRO B O 1
ATOM 1608 N N . GLN B 1 26 ? -2.279 -4.363 25.75 1 82.31 26 GLN B N 1
ATOM 1609 C CA . GLN B 1 26 ? -0.879 -4.359 25.328 1 82.31 26 GLN B CA 1
ATOM 1610 C C . GLN B 1 26 ? -0.693 -3.607 24.016 1 82.31 26 GLN B C 1
ATOM 1612 O O . GLN B 1 26 ? 0.205 -2.771 23.891 1 82.31 26 GLN B O 1
ATOM 1617 N N . THR B 1 27 ? -1.502 -3.855 23.125 1 83.62 27 THR B N 1
ATOM 1618 C CA . THR B 1 27 ? -1.46 -3.174 21.828 1 83.62 27 THR B CA 1
ATOM 1619 C C . THR B 1 27 ? -1.77 -1.688 21.984 1 83.62 27 THR B C 1
ATOM 1621 O O . THR B 1 27 ? -1.125 -0.843 21.359 1 83.62 27 THR B O 1
ATOM 1624 N N . GLN B 1 28 ? -2.736 -1.441 22.797 1 86.12 28 GLN B N 1
ATOM 1625 C CA . GLN B 1 28 ? -3.066 -0.039 23.031 1 86.12 28 GLN B CA 1
ATOM 1626 C C . GLN B 1 28 ? -1.887 0.712 23.641 1 86.12 28 GLN B C 1
ATOM 1628 O O . GLN B 1 28 ? -1.673 1.889 23.344 1 86.12 28 GLN B O 1
ATOM 1633 N N . GLY B 1 29 ? -1.17 0.038 24.547 1 89 29 GLY B N 1
ATOM 1634 C CA . GLY B 1 29 ? 0.031 0.639 25.109 1 89 29 GLY B CA 1
ATOM 1635 C C . GLY B 1 29 ? 1.06 1.005 24.062 1 89 29 GLY B C 1
ATOM 1636 O O . GLY B 1 29 ? 1.682 2.066 24.125 1 89 29 GLY B O 1
ATOM 1637 N N . LEU B 1 30 ? 1.248 0.205 23.094 1 90.31 30 LEU B N 1
ATOM 1638 C CA . LEU B 1 30 ? 2.189 0.471 22.016 1 90.31 30 LEU B CA 1
ATOM 1639 C C . LEU B 1 30 ? 1.694 1.611 21.141 1 90.31 30 LEU B C 1
ATOM 1641 O O . LEU B 1 30 ? 2.48 2.465 20.719 1 90.31 30 LEU B O 1
ATOM 1645 N N . ILE B 1 31 ? 0.408 1.604 20.875 1 90.69 31 ILE B N 1
ATOM 1646 C CA . ILE B 1 31 ? -0.193 2.688 20.109 1 90.69 31 ILE B CA 1
ATOM 1647 C C . ILE B 1 31 ? 0.034 4.016 20.828 1 90.69 31 ILE B C 1
ATOM 1649 O O . ILE B 1 31 ? 0.432 5.004 20.203 1 90.69 31 ILE B O 1
ATOM 1653 N N . ASP B 1 32 ? -0.182 4.004 22.062 1 91.19 32 ASP B N 1
ATOM 1654 C CA . ASP B 1 32 ? -0.006 5.215 22.859 1 91.19 32 ASP B CA 1
ATOM 1655 C C . ASP B 1 32 ? 1.437 5.707 22.797 1 91.19 32 ASP B C 1
ATOM 1657 O O . ASP B 1 32 ? 1.684 6.914 22.75 1 91.19 32 ASP B O 1
ATOM 1661 N N . ARG B 1 33 ? 2.359 4.824 22.844 1 90.94 33 ARG B N 1
ATOM 1662 C CA . ARG B 1 33 ? 3.771 5.184 22.781 1 90.94 33 ARG B CA 1
ATOM 1663 C C . ARG B 1 33 ? 4.086 5.922 21.484 1 90.94 33 ARG B C 1
ATOM 1665 O O . ARG B 1 33 ? 4.879 6.863 21.484 1 90.94 33 ARG B O 1
ATOM 1672 N N . VAL B 1 34 ? 3.496 5.484 20.359 1 93.12 34 VAL B N 1
ATOM 1673 C CA . VAL B 1 34 ? 3.695 6.133 19.078 1 93.12 34 VAL B CA 1
ATOM 1674 C C . VAL B 1 34 ? 2.895 7.434 19.016 1 93.12 34 VAL B C 1
ATOM 1676 O O . VAL B 1 34 ? 3.434 8.492 18.688 1 93.12 34 VAL B O 1
ATOM 1679 N N . CYS B 1 35 ? 1.676 7.391 19.484 1 93.44 35 CYS B N 1
ATOM 1680 C CA . CYS B 1 35 ? 0.728 8.453 19.156 1 93.44 35 CYS B CA 1
ATOM 1681 C C . CYS B 1 35 ? 0.902 9.641 20.109 1 93.44 35 CYS B C 1
ATOM 1683 O O . CYS B 1 35 ? 0.52 10.758 19.781 1 93.44 35 CYS B O 1
ATOM 1685 N N . HIS B 1 36 ? 1.455 9.375 21.234 1 92.94 36 HIS B N 1
ATOM 1686 C CA . HIS B 1 36 ? 1.695 10.492 22.141 1 92.94 36 HIS B CA 1
ATOM 1687 C C . HIS B 1 36 ? 2.764 11.43 21.594 1 92.94 36 HIS B C 1
ATOM 1689 O O . HIS B 1 36 ? 2.9 12.562 22.047 1 92.94 36 HIS B O 1
ATOM 1695 N N . GLN B 1 37 ? 3.436 11.039 20.562 1 91.25 37 GLN B N 1
ATOM 1696 C CA . GLN B 1 37 ? 4.465 11.859 19.938 1 91.25 37 GLN B CA 1
ATOM 1697 C C . GLN B 1 37 ? 3.896 12.641 18.75 1 91.25 37 GLN B C 1
ATOM 1699 O O . GLN B 1 37 ? 4.621 13.391 18.094 1 91.25 37 GLN B O 1
ATOM 1704 N N . MET B 1 38 ? 2.594 12.43 18.422 1 89.81 38 MET B N 1
ATOM 1705 C CA . MET B 1 38 ? 1.984 13.031 17.234 1 89.81 38 MET B CA 1
ATOM 1706 C C . MET B 1 38 ? 1.341 14.375 17.578 1 89.81 38 MET B C 1
ATOM 1708 O O . MET B 1 38 ? 0.943 14.602 18.719 1 89.81 38 MET B O 1
ATOM 1712 N N . GLU B 1 39 ? 1.289 15.219 16.625 1 90.31 39 GLU B N 1
ATOM 1713 C CA . GLU B 1 39 ? 0.564 16.484 16.781 1 90.31 39 GLU B CA 1
ATOM 1714 C C . GLU B 1 39 ? -0.928 16.234 16.984 1 90.31 39 GLU B C 1
ATOM 1716 O O . GLU B 1 39 ? -1.626 17.078 17.562 1 90.31 39 GLU B O 1
ATOM 1721 N N . ASP B 1 40 ? -1.476 15.133 16.562 1 90.12 40 ASP B N 1
ATOM 1722 C CA . ASP B 1 40 ? -2.883 14.75 16.641 1 90.12 40 ASP B CA 1
ATOM 1723 C C . ASP B 1 40 ? -3.033 13.297 17.094 1 90.12 40 ASP B C 1
ATOM 1725 O O . ASP B 1 40 ? -3.143 12.391 16.25 1 90.12 40 ASP B O 1
ATOM 1729 N N . TYR B 1 41 ? -3.137 13.148 18.406 1 92.19 41 TYR B N 1
ATOM 1730 C CA . TYR B 1 41 ? -3.268 11.82 19 1 92.19 41 TYR B CA 1
ATOM 1731 C C . TYR B 1 41 ? -4.488 11.094 18.438 1 92.19 41 TYR B C 1
ATOM 1733 O O . TYR B 1 41 ? -4.426 9.898 18.141 1 92.19 41 TYR B O 1
ATOM 1741 N N . GLY B 1 42 ? -5.613 11.828 18.391 1 88.94 42 GLY B N 1
ATOM 1742 C CA . GLY B 1 42 ? -6.859 11.227 17.938 1 88.94 42 GLY B CA 1
ATOM 1743 C C . GLY B 1 42 ? -6.781 10.664 16.531 1 88.94 42 GLY B C 1
ATOM 1744 O O . GLY B 1 42 ? -7.223 9.547 16.281 1 88.94 42 GLY B O 1
ATOM 1745 N N . PHE B 1 43 ? -6.184 11.445 15.68 1 89.75 43 PHE B N 1
ATOM 1746 C CA . PHE B 1 43 ? -6.012 10.977 14.305 1 89.75 43 PHE B CA 1
ATOM 1747 C C . PHE B 1 43 ? -5.129 9.734 14.273 1 89.75 43 PHE B C 1
ATOM 1749 O O . PHE B 1 43 ? -5.484 8.734 13.648 1 89.75 43 PHE B O 1
ATOM 1756 N N . CYS B 1 44 ? -3.961 9.812 14.984 1 91.5 44 CYS B N 1
ATOM 1757 C CA . CYS B 1 44 ? -3.027 8.695 15.055 1 91.5 44 CYS B CA 1
ATOM 1758 C C . CYS B 1 44 ? -3.707 7.449 15.609 1 91.5 44 CYS B C 1
ATOM 1760 O O . CYS B 1 44 ? -3.625 6.375 15.008 1 91.5 44 CYS B O 1
ATOM 1762 N N . ASN B 1 45 ? -4.375 7.664 16.734 1 89.19 45 ASN B N 1
ATOM 1763 C CA . ASN B 1 45 ? -5.074 6.547 17.359 1 89.19 45 ASN B CA 1
ATOM 1764 C C . ASN B 1 45 ? -6.129 5.957 16.422 1 89.19 45 ASN B C 1
ATOM 1766 O O . ASN B 1 45 ? -6.266 4.734 16.328 1 89.19 45 ASN B O 1
ATOM 1770 N N . ASN B 1 46 ? -6.871 6.754 15.719 1 82.94 46 ASN B N 1
ATOM 1771 C CA . ASN B 1 46 ? -7.922 6.297 14.82 1 82.94 46 ASN B CA 1
ATOM 1772 C C . ASN B 1 46 ? -7.352 5.527 13.633 1 82.94 46 ASN B C 1
ATOM 1774 O O . ASN B 1 46 ? -7.953 4.559 13.172 1 82.94 46 ASN B O 1
ATOM 1778 N N . VAL B 1 47 ? -6.211 5.949 13.109 1 84.25 47 VAL B N 1
ATOM 1779 C CA . VAL B 1 47 ? -5.562 5.262 11.992 1 84.25 47 VAL B CA 1
ATOM 1780 C C . VAL B 1 47 ? -5.211 3.834 12.406 1 84.25 47 VAL B C 1
ATOM 1782 O O . VAL B 1 47 ? -5.508 2.883 11.672 1 84.25 47 VAL B O 1
ATOM 1785 N N . TYR B 1 48 ? -4.602 3.652 13.555 1 85.31 48 TYR B N 1
ATOM 1786 C CA . TYR B 1 48 ? -4.227 2.318 14.008 1 85.31 48 TYR B CA 1
ATOM 1787 C C . TYR B 1 48 ? -5.461 1.479 14.312 1 85.31 48 TYR B C 1
ATOM 1789 O O . TYR B 1 48 ? -5.551 0.319 13.906 1 85.31 48 TYR B O 1
ATOM 1797 N N . GLN B 1 49 ? -6.422 2.115 14.969 1 79.69 49 GLN B N 1
ATOM 1798 C CA . GLN B 1 49 ? -7.617 1.37 15.344 1 79.69 49 GLN B CA 1
ATOM 1799 C C . GLN B 1 49 ? -8.375 0.883 14.117 1 79.69 49 GLN B C 1
ATOM 1801 O O . GLN B 1 49 ? -8.867 -0.249 14.086 1 79.69 49 GLN B O 1
ATOM 1806 N N . ALA B 1 50 ? -8.469 1.771 13.203 1 74.12 50 ALA B N 1
ATOM 1807 C CA . ALA B 1 50 ? -9.172 1.406 11.977 1 74.12 50 ALA B CA 1
ATOM 1808 C C . ALA B 1 50 ? -8.492 0.226 11.289 1 74.12 50 ALA B C 1
ATOM 1810 O O . ALA B 1 50 ? -9.164 -0.611 10.68 1 74.12 50 ALA B O 1
ATOM 1811 N N . GLN B 1 51 ? -7.18 0.196 11.367 1 73.81 51 GLN B N 1
ATOM 1812 C CA . GLN B 1 51 ? -6.43 -0.853 10.688 1 73.81 51 GLN B CA 1
ATOM 1813 C C . GLN B 1 51 ? -6.395 -2.133 11.516 1 73.81 51 GLN B C 1
ATOM 1815 O O . GLN B 1 51 ? -6.344 -3.234 10.969 1 73.81 51 GLN B O 1
ATOM 1820 N N . LEU B 1 52 ? -6.367 -1.908 12.812 1 71.88 52 LEU B N 1
ATOM 1821 C CA . LEU B 1 52 ? -6.285 -3.074 13.68 1 71.88 52 LEU B CA 1
ATOM 1822 C C . LEU B 1 52 ? -7.66 -3.701 13.883 1 71.88 52 LEU B C 1
ATOM 1824 O O . LEU B 1 52 ? -7.77 -4.906 14.117 1 71.88 52 LEU B O 1
ATOM 1828 N N . LYS B 1 53 ? -8.641 -2.861 14.055 1 59.66 53 LYS B N 1
ATOM 1829 C CA . LYS B 1 53 ? -10.008 -3.377 14.172 1 59.66 53 LYS B CA 1
ATOM 1830 C C . LYS B 1 53 ? -10.453 -4.039 12.867 1 59.66 53 LYS B C 1
ATOM 1832 O O . LYS B 1 53 ? -11.312 -4.922 12.883 1 59.66 53 LYS B O 1
ATOM 1837 N N . GLY B 1 54 ? -10.156 -3.281 11.781 1 52.59 54 GLY B N 1
ATOM 1838 C CA . GLY B 1 54 ? -10.477 -3.98 10.555 1 52.59 54 GLY B CA 1
ATOM 1839 C C . GLY B 1 54 ? -10.125 -5.457 10.594 1 52.59 54 GLY B C 1
ATOM 1840 O O . GLY B 1 54 ? -10.547 -6.227 9.727 1 52.59 54 GLY B O 1
ATOM 1841 N N . GLY B 1 55 ? -9.32 -5.855 11.641 1 45.53 55 GLY B N 1
ATOM 1842 C CA . GLY B 1 55 ? -9.219 -7.254 12.016 1 45.53 55 GLY B CA 1
ATOM 1843 C C . GLY B 1 55 ? -10.539 -7.852 12.453 1 45.53 55 GLY B C 1
ATOM 1844 O O . GLY B 1 55 ? -10.742 -9.062 12.367 1 45.53 55 GLY B O 1
ATOM 1845 N N . SER B 1 56 ? -11.258 -7.137 13.352 1 49.66 56 SER B N 1
ATOM 1846 C CA . SER B 1 56 ? -12.594 -7.715 13.438 1 49.66 56 SER B CA 1
ATOM 1847 C C . SER B 1 56 ? -13.281 -7.738 12.078 1 49.66 56 SER B C 1
ATOM 1849 O O . SER B 1 56 ? -13.578 -6.684 11.508 1 49.66 56 SER B O 1
ATOM 1851 N N . SER B 1 57 ? -12.453 -8.461 11.141 1 61.34 57 SER B N 1
ATOM 1852 C CA . SER B 1 57 ? -12.172 -8.656 9.727 1 61.34 57 SER B CA 1
ATOM 1853 C C . SER B 1 57 ? -13.438 -9.031 8.953 1 61.34 57 SER B C 1
ATOM 1855 O O . SER B 1 57 ? -13.703 -10.211 8.734 1 61.34 57 SER B O 1
ATOM 1857 N N . ASP B 1 58 ? -14.398 -8.141 9.062 1 76.94 58 ASP B N 1
ATOM 1858 C CA . ASP B 1 58 ? -15.477 -8.391 8.125 1 76.94 58 ASP B CA 1
ATOM 1859 C C . ASP B 1 58 ? -14.961 -8.453 6.688 1 76.94 58 ASP B C 1
ATOM 1861 O O . ASP B 1 58 ? -13.742 -8.461 6.461 1 76.94 58 ASP B O 1
ATOM 1865 N N . MET B 1 59 ? -15.914 -8.633 5.793 1 86.12 59 MET B N 1
ATOM 1866 C CA . MET B 1 59 ? -15.531 -8.836 4.398 1 86.12 59 MET B CA 1
ATOM 1867 C C . MET B 1 59 ? -14.867 -7.594 3.83 1 86.12 59 MET B C 1
ATOM 1869 O O . MET B 1 59 ? -13.953 -7.695 3.006 1 86.12 59 MET B O 1
ATOM 1873 N N . ARG B 1 60 ? -15.266 -6.418 4.309 1 86.25 60 ARG B N 1
ATOM 1874 C CA . ARG B 1 60 ? -14.633 -5.184 3.855 1 86.25 60 ARG B CA 1
ATOM 1875 C C . ARG B 1 60 ? -13.164 -5.148 4.254 1 86.25 60 ARG B C 1
ATOM 1877 O O . ARG B 1 60 ? -12.305 -4.777 3.449 1 86.25 60 ARG B O 1
ATOM 1884 N N . GLY B 1 61 ? -12.93 -5.539 5.492 1 84.5 61 GLY B N 1
ATOM 1885 C CA . GLY B 1 61 ? -11.555 -5.625 5.965 1 84.5 61 GLY B CA 1
ATOM 1886 C C . GLY B 1 61 ? -10.719 -6.609 5.176 1 84.5 61 GLY B C 1
ATOM 1887 O O . GLY B 1 61 ? -9.562 -6.324 4.848 1 84.5 61 GLY B O 1
ATOM 1888 N N . LEU B 1 62 ? -11.281 -7.746 4.82 1 85.94 62 LEU B N 1
ATOM 1889 C CA . LEU B 1 62 ? -10.562 -8.742 4.035 1 85.94 62 LEU B CA 1
ATOM 1890 C C . LEU B 1 62 ? -10.281 -8.227 2.627 1 85.94 62 LEU B C 1
ATOM 1892 O O . LEU B 1 62 ? -9.195 -8.445 2.09 1 85.94 62 LEU B O 1
ATOM 1896 N N . ALA B 1 63 ? -11.281 -7.551 2.033 1 90.5 63 ALA B N 1
ATOM 1897 C CA . ALA B 1 63 ? -11.094 -6.961 0.711 1 90.5 63 ALA B CA 1
ATOM 1898 C C . ALA B 1 63 ? -9.984 -5.91 0.734 1 90.5 63 ALA B C 1
ATOM 1900 O O . ALA B 1 63 ? -9.172 -5.836 -0.192 1 90.5 63 ALA B O 1
ATOM 1901 N N . GLN B 1 64 ? -9.906 -5.176 1.773 1 87.56 64 GLN B N 1
ATOM 1902 C CA . GLN B 1 64 ? -8.859 -4.168 1.933 1 87.56 64 GLN B CA 1
ATOM 1903 C C . GLN B 1 64 ? -7.48 -4.809 2.02 1 87.56 64 GLN B C 1
ATOM 1905 O O . GLN B 1 64 ? -6.543 -4.367 1.354 1 87.56 64 GLN B O 1
ATOM 1910 N N . ILE B 1 65 ? -7.414 -5.809 2.828 1 83.88 65 ILE B N 1
ATOM 1911 C CA . ILE B 1 65 ? -6.145 -6.516 2.988 1 83.88 65 ILE B CA 1
ATOM 1912 C C . ILE B 1 65 ? -5.691 -7.07 1.643 1 83.88 65 ILE B C 1
ATOM 1914 O O . ILE B 1 65 ? -4.531 -6.91 1.257 1 83.88 65 ILE B O 1
ATOM 1918 N N . ALA B 1 66 ? -6.621 -7.699 0.959 1 89.25 66 ALA B N 1
ATOM 1919 C CA . ALA B 1 66 ? -6.277 -8.312 -0.321 1 89.25 66 ALA B CA 1
ATOM 1920 C C . ALA B 1 66 ? -5.793 -7.262 -1.319 1 89.25 66 ALA B C 1
ATOM 1922 O O . ALA B 1 66 ? -4.793 -7.469 -2.01 1 89.25 66 ALA B O 1
ATOM 1923 N N . GLN B 1 67 ? -6.473 -6.137 -1.354 1 92.5 67 GLN B N 1
ATOM 1924 C CA . GLN B 1 67 ? -6.098 -5.062 -2.266 1 92.5 67 GLN B CA 1
ATOM 1925 C C . GLN B 1 67 ? -4.711 -4.516 -1.935 1 92.5 67 GLN B C 1
ATOM 1927 O O . GLN B 1 67 ? -3.879 -4.336 -2.826 1 92.5 67 GLN B O 1
ATOM 1932 N N . GLU B 1 68 ? -4.527 -4.316 -0.699 1 84.94 68 GLU B N 1
ATOM 1933 C CA . GLU B 1 68 ? -3.258 -3.754 -0.249 1 84.94 68 GLU B CA 1
ATOM 1934 C C . GLU B 1 68 ? -2.105 -4.719 -0.51 1 84.94 68 GLU B C 1
ATOM 1936 O O . GLU B 1 68 ? -1.032 -4.309 -0.958 1 84.94 68 GLU B O 1
ATOM 1941 N N . GLN B 1 69 ? -2.359 -5.938 -0.244 1 86.56 69 GLN B N 1
ATOM 1942 C CA . GLN B 1 69 ? -1.299 -6.918 -0.437 1 86.56 69 GLN B CA 1
ATOM 1943 C C . GLN B 1 69 ? -0.998 -7.121 -1.919 1 86.56 69 GLN B C 1
ATOM 1945 O O . GLN B 1 69 ? 0.154 -7.336 -2.301 1 86.56 69 GLN B O 1
ATOM 1950 N N . ALA B 1 70 ? -2.039 -7.074 -2.76 1 93.12 70 ALA B N 1
ATOM 1951 C CA . ALA B 1 70 ? -1.82 -7.176 -4.199 1 93.12 70 ALA B CA 1
ATOM 1952 C C . ALA B 1 70 ? -0.972 -6.012 -4.707 1 93.12 70 ALA B C 1
ATOM 1954 O O . ALA B 1 70 ? -0.059 -6.207 -5.512 1 93.12 70 ALA B O 1
ATOM 1955 N N . GLN B 1 71 ? -1.281 -4.832 -4.25 1 91.38 71 GLN B N 1
ATOM 1956 C CA . GLN B 1 71 ? -0.523 -3.654 -4.656 1 91.38 71 GLN B CA 1
ATOM 1957 C C . GLN B 1 71 ? 0.917 -3.727 -4.152 1 91.38 71 GLN B C 1
ATOM 1959 O O . GLN B 1 71 ? 1.855 -3.453 -4.906 1 91.38 71 GLN B O 1
ATOM 1964 N N . ASN B 1 72 ? 1.082 -4.051 -2.881 1 82.44 72 ASN B N 1
ATOM 1965 C CA . ASN B 1 72 ? 2.41 -4.121 -2.279 1 82.44 72 ASN B CA 1
ATOM 1966 C C . ASN B 1 72 ? 3.289 -5.152 -2.979 1 82.44 72 ASN B C 1
ATOM 1968 O O . ASN B 1 72 ? 4.469 -4.898 -3.232 1 82.44 72 ASN B O 1
ATOM 1972 N N . ASN B 1 73 ? 2.701 -6.273 -3.178 1 86.62 73 ASN B N 1
ATOM 1973 C CA . ASN B 1 73 ? 3.465 -7.312 -3.861 1 86.62 73 ASN B CA 1
ATOM 1974 C C . ASN B 1 73 ? 3.867 -6.879 -5.266 1 86.62 73 ASN B C 1
ATOM 1976 O O . ASN B 1 73 ? 4.984 -7.152 -5.711 1 86.62 73 ASN B O 1
ATOM 1980 N N . ALA B 1 74 ? 2.914 -6.238 -5.988 1 91.94 74 ALA B N 1
ATOM 1981 C CA . ALA B 1 74 ? 3.234 -5.73 -7.32 1 91.94 74 ALA B CA 1
ATOM 1982 C C . ALA B 1 74 ? 4.406 -4.75 -7.266 1 91.94 74 ALA B C 1
ATOM 1984 O O . ALA B 1 74 ? 5.273 -4.766 -8.141 1 91.94 74 ALA B O 1
ATOM 1985 N N . THR B 1 75 ? 4.449 -3.938 -6.293 1 84.81 75 THR B N 1
ATOM 1986 C CA . THR B 1 75 ? 5.527 -2.971 -6.109 1 84.81 75 THR B CA 1
ATOM 1987 C C . THR B 1 75 ? 6.855 -3.682 -5.867 1 84.81 75 THR B C 1
ATOM 1989 O O . THR B 1 75 ? 7.883 -3.297 -6.43 1 84.81 75 THR B O 1
ATOM 1992 N N . GLN B 1 76 ? 6.82 -4.703 -5.074 1 82.44 76 GLN B N 1
ATOM 1993 C CA . GLN B 1 76 ? 8.031 -5.469 -4.805 1 82.44 76 GLN B CA 1
ATOM 1994 C C . GLN B 1 76 ? 8.547 -6.148 -6.074 1 82.44 76 GLN B C 1
ATOM 1996 O O . GLN B 1 76 ? 9.758 -6.188 -6.312 1 82.44 76 GLN B O 1
ATOM 2001 N N . ILE B 1 77 ? 7.629 -6.688 -6.805 1 90.31 77 ILE B N 1
ATOM 2002 C CA . ILE B 1 77 ? 8.016 -7.359 -8.039 1 90.31 77 ILE B CA 1
ATOM 2003 C C . ILE B 1 77 ? 8.641 -6.355 -9 1 90.31 77 ILE B C 1
ATOM 2005 O O . ILE B 1 77 ? 9.625 -6.664 -9.68 1 90.31 77 ILE B O 1
ATOM 2009 N N . ARG B 1 78 ? 8.07 -5.148 -9.055 1 88.56 78 ARG B N 1
ATOM 2010 C CA . ARG B 1 78 ? 8.633 -4.105 -9.898 1 88.56 78 ARG B CA 1
ATOM 2011 C C . ARG B 1 78 ? 10.086 -3.818 -9.516 1 88.56 78 ARG B C 1
ATOM 2013 O O . ARG B 1 78 ? 10.938 -3.645 -10.391 1 88.56 78 ARG B O 1
ATOM 2020 N N . PHE B 1 79 ? 10.406 -3.846 -8.281 1 79.56 79 PHE B N 1
ATOM 2021 C CA . PHE B 1 79 ? 11.781 -3.611 -7.84 1 79.56 79 PHE B CA 1
ATOM 2022 C C . PHE B 1 79 ? 12.68 -4.773 -8.242 1 79.56 79 PHE B C 1
ATOM 2024 O O . PHE B 1 79 ? 13.828 -4.566 -8.648 1 79.56 79 PHE B O 1
ATOM 2031 N N . SER B 1 80 ? 12.156 -5.965 -8.062 1 85.25 80 SER B N 1
ATOM 2032 C CA . SER B 1 80 ? 12.914 -7.137 -8.5 1 85.25 80 SER B CA 1
ATOM 2033 C C . SER B 1 80 ? 13.234 -7.062 -9.992 1 85.25 80 SER B C 1
ATOM 2035 O O . SER B 1 80 ? 14.336 -7.418 -10.414 1 85.25 80 SER B O 1
ATOM 2037 N N . ILE B 1 81 ? 12.258 -6.59 -10.758 1 92.75 81 ILE B N 1
ATOM 2038 C CA . ILE B 1 81 ? 12.43 -6.461 -12.203 1 92.75 81 ILE B CA 1
ATOM 2039 C C . ILE B 1 81 ? 13.516 -5.43 -12.5 1 92.75 81 ILE B C 1
ATOM 2041 O O . ILE B 1 81 ? 14.383 -5.664 -13.344 1 92.75 81 ILE B O 1
ATOM 2045 N N . MET B 1 82 ? 13.438 -4.324 -11.789 1 85.56 82 MET B N 1
ATOM 2046 C CA . MET B 1 82 ? 14.43 -3.27 -11.992 1 85.56 82 MET B CA 1
ATOM 2047 C C . MET B 1 82 ? 15.836 -3.773 -11.68 1 85.56 82 MET B C 1
ATOM 2049 O O . MET B 1 82 ? 16.781 -3.459 -12.398 1 85.56 82 MET B O 1
ATOM 2053 N N . ASP B 1 83 ? 15.945 -4.566 -10.656 1 81 83 ASP B N 1
ATOM 2054 C CA . ASP B 1 83 ? 17.234 -5.152 -10.289 1 81 83 ASP B CA 1
ATOM 2055 C C . ASP B 1 83 ? 17.734 -6.094 -11.383 1 81 83 ASP B C 1
ATOM 2057 O O . ASP B 1 83 ? 18.906 -6.043 -11.758 1 81 83 ASP B O 1
ATOM 2061 N N . LEU B 1 84 ? 16.844 -6.914 -11.922 1 90.56 84 LEU B N 1
ATOM 2062 C CA . LEU B 1 84 ? 17.188 -7.867 -12.969 1 90.56 84 LEU B CA 1
ATOM 2063 C C . LEU B 1 84 ? 17.594 -7.145 -14.25 1 90.56 84 LEU B C 1
ATOM 2065 O O . LEU B 1 84 ? 18.531 -7.562 -14.938 1 90.56 84 LEU B O 1
ATOM 2069 N N . LEU B 1 85 ? 16.875 -6.086 -14.531 1 93.56 85 LEU B N 1
ATOM 2070 C CA . LEU B 1 85 ? 17.172 -5.289 -15.719 1 93.56 85 LEU B CA 1
ATOM 2071 C C . LEU B 1 85 ? 18.562 -4.676 -15.633 1 93.56 85 LEU B C 1
ATOM 2073 O O . LEU B 1 85 ? 19.266 -4.582 -16.641 1 93.56 85 LEU B O 1
ATOM 2077 N N . GLY B 1 86 ? 18.938 -4.32 -14.516 1 88.69 86 GLY B N 1
ATOM 2078 C CA . GLY B 1 86 ? 20.234 -3.711 -14.32 1 88.69 86 GLY B CA 1
ATOM 2079 C C . GLY B 1 86 ? 21.375 -4.699 -14.438 1 88.69 86 GLY B C 1
ATOM 2080 O O . GLY B 1 86 ? 22.516 -4.309 -14.727 1 88.69 86 GLY B O 1
ATOM 2081 N N . ARG B 1 87 ? 21.078 -5.957 -14.398 1 89.12 87 ARG B N 1
ATOM 2082 C CA . ARG B 1 87 ? 22.156 -6.949 -14.336 1 89.12 87 ARG B CA 1
ATOM 2083 C C . ARG B 1 87 ? 22.203 -7.773 -15.617 1 89.12 87 ARG B C 1
ATOM 2085 O O . ARG B 1 87 ? 23.188 -8.484 -15.859 1 89.12 87 ARG B O 1
ATOM 2092 N N . THR B 1 88 ? 21.156 -7.746 -16.312 1 91.12 88 THR B N 1
ATOM 2093 C CA . THR B 1 88 ? 21.094 -8.633 -17.469 1 91.12 88 THR B CA 1
ATOM 2094 C C . THR B 1 88 ? 21.688 -7.953 -18.703 1 91.12 88 THR B C 1
ATOM 2096 O O . THR B 1 88 ? 21.484 -6.754 -18.906 1 91.12 88 THR B O 1
ATOM 2099 N N . THR B 1 89 ? 22.406 -8.727 -19.438 1 91.38 89 THR B N 1
ATOM 2100 C CA . THR B 1 89 ? 22.953 -8.234 -20.703 1 91.38 89 THR B CA 1
ATOM 2101 C C . THR B 1 89 ? 22.25 -8.883 -21.891 1 91.38 89 THR B C 1
ATOM 2103 O O . THR B 1 89 ? 22.406 -8.445 -23.031 1 91.38 89 THR B O 1
ATOM 2106 N N . ASP B 1 90 ? 21.453 -9.859 -21.688 1 90.75 90 ASP B N 1
ATOM 2107 C CA . ASP B 1 90 ? 20.688 -10.531 -22.75 1 90.75 90 ASP B CA 1
ATOM 2108 C C . ASP B 1 90 ? 19.516 -9.672 -23.219 1 90.75 90 ASP B C 1
ATOM 2110 O O . ASP B 1 90 ? 18.609 -9.367 -22.438 1 90.75 90 ASP B O 1
ATOM 2114 N N . GLN B 1 91 ? 19.562 -9.312 -24.516 1 91.5 91 GLN B N 1
ATOM 2115 C CA . GLN B 1 91 ? 18.578 -8.375 -25.031 1 91.5 91 GLN B CA 1
ATOM 2116 C C . GLN B 1 91 ? 17.172 -8.961 -25 1 91.5 91 GLN B C 1
ATOM 2118 O O . GLN B 1 91 ? 16.203 -8.242 -24.734 1 91.5 91 GLN B O 1
ATOM 2123 N N . SER B 1 92 ? 17.062 -10.234 -25.219 1 90.25 92 SER B N 1
ATOM 2124 C CA . SER B 1 92 ? 15.758 -10.875 -25.188 1 90.25 92 SER B CA 1
ATOM 2125 C C . SER B 1 92 ? 15.164 -10.852 -23.781 1 90.25 92 SER B C 1
ATOM 2127 O O . SER B 1 92 ? 13.969 -10.617 -23.609 1 90.25 92 SER B O 1
ATOM 2129 N N . LEU B 1 93 ? 16 -11.078 -22.828 1 92.19 93 LEU B N 1
ATOM 2130 C CA . LEU B 1 93 ? 15.57 -11.023 -21.438 1 92.19 93 LEU B CA 1
ATOM 2131 C C . LEU B 1 93 ? 15.227 -9.594 -21.031 1 92.19 93 LEU B C 1
ATOM 2133 O O . LEU B 1 93 ? 14.25 -9.367 -20.312 1 92.19 93 LEU B O 1
ATOM 2137 N N . LYS B 1 94 ? 15.93 -8.633 -21.5 1 93.5 94 LYS B N 1
ATOM 2138 C CA . LY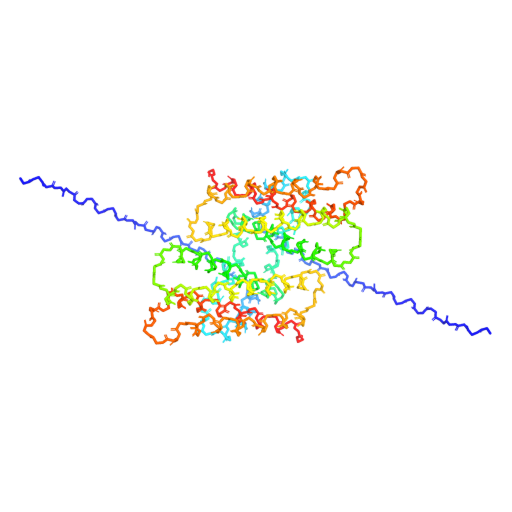S B 1 94 ? 15.656 -7.227 -21.203 1 93.5 94 LYS B CA 1
ATOM 2139 C C . LYS B 1 94 ? 14.305 -6.801 -21.766 1 93.5 94 LYS B C 1
ATOM 2141 O O . LYS B 1 94 ? 13.555 -6.078 -21.094 1 93.5 94 LYS B O 1
ATOM 2146 N N . ASP B 1 95 ? 14.023 -7.25 -22.938 1 93.06 95 ASP B N 1
ATOM 2147 C CA . ASP B 1 95 ? 12.758 -6.902 -23.562 1 93.06 95 ASP B CA 1
ATOM 2148 C C . ASP B 1 95 ? 11.578 -7.473 -22.766 1 93.06 95 ASP B C 1
ATOM 2150 O O . ASP B 1 95 ? 10.586 -6.781 -22.547 1 93.06 95 ASP B O 1
ATOM 2154 N N . ALA B 1 96 ? 11.742 -8.734 -22.391 1 94.12 96 ALA B N 1
ATOM 2155 C CA . ALA B 1 96 ? 10.68 -9.383 -21.625 1 94.12 96 ALA B CA 1
ATOM 2156 C C . ALA B 1 96 ? 10.484 -8.711 -20.266 1 94.12 96 ALA B C 1
ATOM 2158 O O . ALA B 1 96 ? 9.352 -8.445 -19.859 1 94.12 96 ALA B O 1
ATOM 2159 N N . LEU B 1 97 ? 11.586 -8.383 -19.656 1 95.25 97 LEU B N 1
ATOM 2160 C CA . LEU B 1 97 ? 11.516 -7.723 -18.344 1 95.25 97 LEU B CA 1
ATOM 2161 C C . LEU B 1 97 ? 10.938 -6.32 -18.484 1 95.25 97 LEU B C 1
ATOM 2163 O O . LEU B 1 97 ? 10.219 -5.855 -17.594 1 95.25 97 LEU B O 1
ATOM 2167 N N . THR B 1 98 ? 11.219 -5.613 -19.562 1 95.25 98 THR B N 1
ATOM 2168 C CA . THR B 1 98 ? 10.672 -4.281 -19.797 1 95.25 98 THR B CA 1
ATOM 2169 C C . THR B 1 98 ? 9.156 -4.344 -19.969 1 95.25 98 THR B C 1
ATOM 2171 O O . THR B 1 98 ? 8.43 -3.488 -19.453 1 95.25 98 THR B O 1
ATOM 2174 N N . GLU B 1 99 ? 8.68 -5.363 -20.641 1 95 99 GLU B N 1
ATOM 2175 C CA . GLU B 1 99 ? 7.246 -5.578 -20.766 1 95 99 GLU B CA 1
ATOM 2176 C C . GLU B 1 99 ? 6.609 -5.844 -19.391 1 95 99 GLU B C 1
ATOM 2178 O O . GLU B 1 99 ? 5.535 -5.316 -19.094 1 95 99 GLU B O 1
ATOM 2183 N N . CYS B 1 100 ? 7.324 -6.617 -18.609 1 96.62 100 CYS B N 1
ATOM 2184 C CA . CYS B 1 100 ? 6.828 -6.898 -17.266 1 96.62 100 CYS B CA 1
ATOM 2185 C C . CYS B 1 100 ? 6.82 -5.633 -16.406 1 96.62 100 CYS B C 1
ATOM 2187 O O . CYS B 1 100 ? 5.891 -5.414 -15.633 1 96.62 100 CYS B O 1
ATOM 2189 N N . GLN B 1 101 ? 7.801 -4.852 -16.562 1 94.44 101 GLN B N 1
ATOM 2190 C CA . GLN B 1 101 ? 7.836 -3.594 -15.836 1 94.44 101 GLN B CA 1
ATOM 2191 C C . GLN B 1 101 ? 6.629 -2.725 -16.172 1 94.44 101 GLN B C 1
ATOM 2193 O O . GLN B 1 101 ? 6.008 -2.145 -15.273 1 94.44 101 GLN B O 1
ATOM 2198 N N . THR B 1 102 ? 6.344 -2.621 -17.422 1 95.38 102 THR B N 1
ATOM 2199 C CA . THR B 1 102 ? 5.195 -1.84 -17.875 1 95.38 102 THR B CA 1
ATOM 2200 C C . THR B 1 102 ? 3.898 -2.408 -17.297 1 95.38 102 THR B C 1
ATOM 2202 O O . THR B 1 102 ? 3.043 -1.66 -16.828 1 95.38 102 THR B O 1
ATOM 2205 N N . ALA B 1 103 ? 3.758 -3.717 -17.359 1 97.06 103 ALA B N 1
ATOM 2206 C CA . ALA B 1 103 ? 2.568 -4.383 -16.828 1 97.06 103 ALA B CA 1
ATOM 2207 C C . ALA B 1 103 ? 2.404 -4.113 -15.336 1 97.06 103 ALA B C 1
ATOM 2209 O O . ALA B 1 103 ? 1.324 -3.725 -14.891 1 97.06 103 ALA B O 1
ATOM 2210 N N . TYR B 1 104 ? 3.479 -4.207 -14.586 1 94.81 104 TYR B N 1
ATOM 2211 C CA . TYR B 1 104 ? 3.393 -4.055 -13.141 1 94.81 104 TYR B CA 1
ATOM 2212 C C . TYR B 1 104 ? 3.209 -2.59 -12.758 1 94.81 104 TYR B C 1
ATOM 2214 O O . TYR B 1 104 ? 2.539 -2.279 -11.766 1 94.81 104 TYR B O 1
ATOM 2222 N N . ASN B 1 105 ? 3.748 -1.658 -13.492 1 89.81 105 ASN B N 1
ATOM 2223 C CA . ASN B 1 105 ? 3.426 -0.252 -13.281 1 89.81 105 ASN B CA 1
ATOM 2224 C C . ASN B 1 105 ? 1.928 0.008 -13.414 1 89.81 105 ASN B C 1
ATOM 2226 O O . ASN B 1 105 ? 1.341 0.72 -12.594 1 89.81 105 ASN B O 1
ATOM 2230 N N . THR B 1 106 ? 1.388 -0.596 -14.406 1 93.5 106 THR B N 1
ATOM 2231 C CA . THR B 1 106 ? -0.037 -0.398 -14.648 1 93.5 106 THR B CA 1
ATOM 2232 C C . THR B 1 106 ? -0.87 -1.089 -13.57 1 93.5 106 THR B C 1
ATOM 2234 O O . THR B 1 106 ? -1.892 -0.557 -13.133 1 93.5 106 THR B O 1
ATOM 2237 N N . ILE B 1 107 ? -0.446 -2.324 -13.18 1 95.94 107 ILE B N 1
ATOM 2238 C CA . ILE B 1 107 ? -1.127 -3.031 -12.094 1 95.94 107 ILE B CA 1
ATOM 2239 C C . ILE B 1 107 ? -1.127 -2.172 -10.836 1 95.94 107 ILE B C 1
ATOM 2241 O O . ILE B 1 107 ? -2.158 -2.025 -10.172 1 95.94 107 ILE B O 1
ATOM 2245 N N . ILE B 1 108 ? -0.053 -1.635 -10.477 1 90.25 108 ILE B N 1
ATOM 2246 C CA . ILE B 1 108 ? 0.065 -0.772 -9.305 1 90.25 108 ILE B CA 1
ATOM 2247 C C . ILE B 1 108 ? -0.885 0.416 -9.438 1 90.25 108 ILE B C 1
ATOM 2249 O O . ILE B 1 108 ? -1.622 0.739 -8.508 1 90.25 108 ILE B O 1
ATOM 2253 N N . ASP B 1 109 ? -0.926 1.026 -10.625 1 87 109 ASP B N 1
ATOM 2254 C CA . ASP B 1 109 ? -1.82 2.154 -10.875 1 87 109 ASP B CA 1
ATOM 2255 C C . ASP B 1 109 ? -3.279 1.754 -10.664 1 87 109 ASP B C 1
ATOM 2257 O O . ASP B 1 109 ? -4.059 2.51 -10.078 1 87 109 ASP B O 1
ATOM 2261 N N . GLN B 1 110 ? -3.67 0.596 -11.211 1 93.62 110 GLN B N 1
ATOM 2262 C CA . GLN B 1 110 ? -5.043 0.12 -11.07 1 93.62 110 GLN B CA 1
ATOM 2263 C C . GLN B 1 110 ? -5.414 -0.056 -9.602 1 93.62 110 GLN B C 1
ATOM 2265 O O . GLN B 1 110 ? -6.504 0.337 -9.18 1 93.62 110 GLN B O 1
ATOM 2270 N N . PHE B 1 111 ? -4.488 -0.625 -8.82 1 93.31 111 PHE B N 1
ATOM 2271 C CA . PHE B 1 111 ? -4.797 -0.856 -7.414 1 93.31 111 PHE B CA 1
ATOM 2272 C C . PHE B 1 111 ? -4.801 0.455 -6.637 1 93.31 111 PHE B C 1
ATOM 2274 O O . PHE B 1 111 ? -5.57 0.618 -5.688 1 93.31 111 PHE B O 1
ATOM 2281 N N . GLN B 1 112 ? -4 1.384 -7.07 1 86.44 112 GLN B N 1
ATOM 2282 C CA . GLN B 1 112 ? -4.035 2.703 -6.445 1 86.44 112 GLN B CA 1
ATOM 2283 C C . GLN B 1 112 ? -5.371 3.396 -6.699 1 86.44 112 GLN B C 1
ATOM 2285 O O . GLN B 1 112 ? -5.945 3.996 -5.789 1 86.44 112 GLN B O 1
ATOM 2290 N N . GLN B 1 113 ? -5.777 3.352 -7.906 1 87.94 113 GLN B N 1
ATOM 2291 C CA . GLN B 1 113 ? -7.086 3.92 -8.219 1 87.94 113 GLN B CA 1
ATOM 2292 C C . GLN B 1 113 ? -8.203 3.174 -7.492 1 87.94 113 GLN B C 1
ATOM 2294 O O . GLN B 1 113 ? -9.141 3.793 -6.984 1 87.94 113 GLN B O 1
ATOM 2299 N N . ALA B 1 114 ? -8.125 1.846 -7.473 1 92.62 114 ALA B N 1
ATOM 2300 C CA . ALA B 1 114 ? -9.117 1.045 -6.758 1 92.62 114 ALA B CA 1
ATOM 2301 C C . ALA B 1 114 ? -9.172 1.437 -5.281 1 92.62 114 ALA B C 1
ATOM 2303 O O . ALA B 1 114 ? -10.258 1.497 -4.691 1 92.62 114 ALA B O 1
ATOM 2304 N N . TRP B 1 115 ? -8.039 1.676 -4.738 1 86.25 115 TRP B N 1
ATOM 2305 C CA . TRP B 1 115 ? -7.98 2.066 -3.334 1 86.25 115 TRP B CA 1
ATOM 2306 C C . TRP B 1 115 ? -8.727 3.377 -3.104 1 86.25 115 TRP B C 1
ATOM 2308 O O . TRP B 1 115 ? -9.398 3.547 -2.082 1 86.25 115 TRP B O 1
ATOM 2318 N N . PHE B 1 116 ? -8.57 4.324 -4.023 1 82.88 116 PHE B N 1
ATOM 2319 C CA . PHE B 1 116 ? -9.281 5.598 -3.932 1 82.88 116 PHE B CA 1
ATOM 2320 C C . PHE B 1 116 ? -10.789 5.371 -3.867 1 82.88 116 PHE B C 1
ATOM 2322 O O . PHE B 1 116 ? -11.461 5.895 -2.979 1 82.88 116 PHE B O 1
ATOM 2329 N N . TYR B 1 117 ? -11.289 4.547 -4.793 1 88.69 117 TYR B N 1
ATOM 2330 C CA . TYR B 1 117 ? -12.719 4.254 -4.82 1 88.69 117 TYR B CA 1
ATOM 2331 C C . TYR B 1 117 ? -13.133 3.463 -3.588 1 88.69 117 TYR B C 1
ATOM 2333 O O . TYR B 1 117 ? -14.25 3.625 -3.09 1 88.69 117 TYR B O 1
ATOM 2341 N N . PHE B 1 118 ? -12.312 2.66 -3.096 1 89.12 118 PHE B N 1
ATOM 2342 C CA . PHE B 1 118 ? -12.586 1.817 -1.937 1 89.12 118 PHE B CA 1
ATOM 2343 C C . PHE B 1 118 ? -12.672 2.654 -0.667 1 89.12 118 PHE B C 1
ATOM 2345 O O . PHE B 1 118 ? -13.641 2.547 0.088 1 89.12 118 PHE B O 1
ATOM 2352 N N . SER B 1 119 ? -11.688 3.488 -0.492 1 79 119 SER B N 1
ATOM 2353 C CA . SER B 1 119 ? -11.492 4.137 0.801 1 79 119 SER B CA 1
ATOM 2354 C C . SER B 1 119 ? -12.258 5.453 0.875 1 79 119 SER B C 1
ATOM 2356 O O . SER B 1 119 ? -12.766 5.828 1.937 1 79 119 SER B O 1
ATOM 2358 N N . LYS B 1 120 ? -12.352 6.16 -0.258 1 77.19 120 LYS B N 1
ATOM 2359 C CA . LYS B 1 120 ? -12.93 7.5 -0.229 1 77.19 120 LYS B CA 1
ATOM 2360 C C . LYS B 1 120 ? -14.391 7.473 -0.659 1 77.19 120 LYS B C 1
ATOM 2362 O O . LYS B 1 120 ? -15.211 8.242 -0.148 1 77.19 120 LYS B O 1
ATOM 2367 N N . LEU B 1 121 ? -14.719 6.586 -1.563 1 82.81 121 LEU B N 1
ATOM 2368 C CA . LEU B 1 121 ? -16.047 6.652 -2.168 1 82.81 121 LEU B CA 1
ATOM 2369 C C . LEU B 1 121 ? -16.875 5.414 -1.818 1 82.81 121 LEU B C 1
ATOM 2371 O O . LEU B 1 121 ? -18.078 5.398 -2.018 1 82.81 121 LEU B O 1
ATOM 2375 N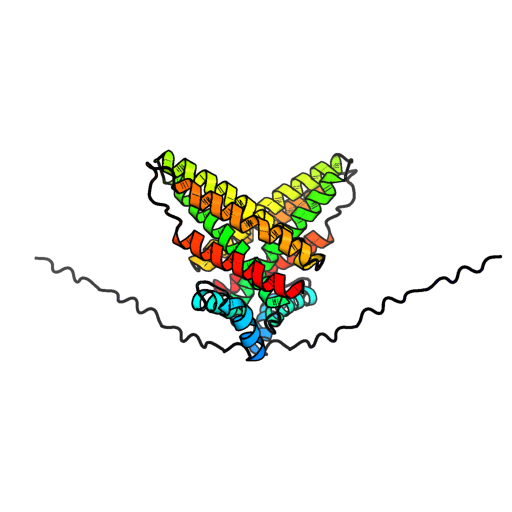 N . GLU B 1 122 ? -16.281 4.359 -1.295 1 86.38 122 GLU B N 1
ATOM 2376 C CA . GLU B 1 122 ? -16.922 3.084 -0.993 1 86.38 122 GLU B CA 1
ATOM 2377 C C . GLU B 1 122 ? -17.703 2.566 -2.191 1 86.38 122 GLU B C 1
ATOM 2379 O O . GLU B 1 122 ? -18.828 2.078 -2.041 1 86.38 122 GLU B O 1
ATOM 2384 N N . SER B 1 123 ? -17.203 2.834 -3.348 1 93.19 123 SER B N 1
ATOM 2385 C CA . SER B 1 123 ? -17.766 2.338 -4.598 1 93.19 123 SER B CA 1
ATOM 2386 C C . SER B 1 123 ? -17.125 1.007 -5 1 93.19 123 SER B C 1
ATOM 2388 O O . SER B 1 123 ? -16.234 0.968 -5.84 1 93.19 123 SER B O 1
ATOM 2390 N N . TYR B 1 124 ? -17.703 -0.083 -4.555 1 93.44 124 TYR B N 1
ATOM 2391 C CA . TYR B 1 124 ? -17.078 -1.394 -4.699 1 93.44 124 TYR B CA 1
ATOM 2392 C C . TYR B 1 124 ? -17.203 -1.898 -6.133 1 93.44 124 TYR B C 1
ATOM 2394 O O . TYR B 1 124 ? -16.344 -2.652 -6.602 1 93.44 124 TYR B O 1
ATOM 2402 N N . GLN B 1 125 ? -18.25 -1.482 -6.805 1 95.12 125 GLN B N 1
ATOM 2403 C CA . GLN B 1 125 ? -18.359 -1.871 -8.203 1 95.12 125 GLN B CA 1
ATOM 2404 C C . GLN B 1 125 ? -17.219 -1.28 -9.031 1 95.12 125 GLN B C 1
ATOM 2406 O O . GLN B 1 125 ? -16.656 -1.954 -9.891 1 95.12 125 GLN B O 1
ATOM 2411 N N . GLU B 1 126 ? -16.891 -0.058 -8.75 1 95.31 126 GLU B N 1
ATOM 2412 C CA . GLU B 1 126 ? -15.773 0.566 -9.453 1 95.31 126 GLU B CA 1
ATOM 2413 C C . GLU B 1 126 ? -14.445 -0.085 -9.078 1 95.31 126 GLU B C 1
ATOM 2415 O O . GLU B 1 126 ? -13.57 -0.256 -9.93 1 95.31 126 GLU B O 1
ATOM 2420 N N . VAL B 1 127 ? -14.352 -0.424 -7.816 1 95.75 127 VAL B N 1
ATOM 2421 C CA . VAL B 1 127 ? -13.172 -1.149 -7.355 1 95.75 127 VAL B CA 1
ATOM 2422 C C . VAL B 1 127 ? -13.023 -2.447 -8.148 1 95.75 127 VAL B C 1
ATOM 2424 O O . VAL B 1 127 ? -11.953 -2.734 -8.688 1 95.75 127 VAL B O 1
ATOM 2427 N N . LEU B 1 128 ? -14.109 -3.15 -8.227 1 96.31 128 LEU B N 1
ATOM 2428 C CA . LEU B 1 128 ? -14.117 -4.434 -8.922 1 96.31 128 LEU B CA 1
ATOM 2429 C C . LEU B 1 128 ? -13.758 -4.258 -10.391 1 96.31 128 LEU B C 1
ATOM 2431 O O . LEU B 1 128 ? -13.023 -5.07 -10.961 1 96.31 128 LEU B O 1
ATOM 2435 N N . ASN B 1 129 ? -14.227 -3.234 -10.992 1 96.81 129 ASN B N 1
ATOM 2436 C CA . ASN B 1 129 ? -13.945 -2.961 -12.398 1 96.81 129 ASN B CA 1
ATOM 2437 C C . ASN B 1 129 ? -12.453 -2.721 -12.625 1 96.81 129 ASN B C 1
ATOM 2439 O O . ASN B 1 129 ? -11.898 -3.172 -13.633 1 96.81 129 ASN B O 1
ATOM 2443 N N . LEU B 1 130 ? -11.836 -2.018 -11.75 1 96.62 130 LEU B N 1
ATOM 2444 C CA . LEU B 1 130 ? -10.406 -1.74 -11.852 1 96.62 130 LEU B CA 1
ATOM 2445 C C . LEU B 1 130 ? -9.586 -3.002 -11.594 1 96.62 130 LEU B C 1
ATOM 2447 O O . LEU B 1 130 ? -8.609 -3.264 -12.297 1 96.62 130 LEU B O 1
ATOM 2451 N N . GLU B 1 131 ? -10.016 -3.797 -10.602 1 97.06 131 GLU B N 1
ATOM 2452 C CA . GLU B 1 131 ? -9.305 -5.031 -10.273 1 97.06 131 GLU B CA 1
ATOM 2453 C C . GLU B 1 131 ? -9.375 -6.031 -11.422 1 97.06 131 GLU B C 1
ATOM 2455 O O . GLU B 1 131 ? -8.414 -6.762 -11.68 1 97.06 131 GLU B O 1
ATOM 2460 N N . LYS B 1 132 ? -10.43 -6.027 -12.18 1 97.62 132 LYS B N 1
ATOM 2461 C CA . LYS B 1 132 ? -10.68 -6.984 -13.25 1 97.62 132 LYS B CA 1
ATOM 2462 C C . LYS B 1 132 ? -9.711 -6.777 -14.406 1 97.62 132 LYS B C 1
ATOM 2464 O O . LYS B 1 132 ? -9.5 -7.688 -15.219 1 97.62 132 LYS B O 1
ATOM 2469 N N . ILE B 1 133 ? -9.109 -5.617 -14.5 1 97.88 133 ILE B N 1
ATOM 2470 C CA . ILE B 1 133 ? -8.172 -5.316 -15.578 1 97.88 133 ILE B CA 1
ATOM 2471 C C . ILE B 1 133 ? -6.832 -6.004 -15.305 1 97.88 133 ILE B C 1
ATOM 2473 O O . ILE B 1 133 ? -6.102 -6.348 -16.234 1 97.88 133 ILE B O 1
ATOM 2477 N N . THR B 1 134 ? -6.5 -6.363 -14.117 1 98.19 134 THR B N 1
ATOM 2478 C CA . THR B 1 134 ? -5.133 -6.648 -13.695 1 98.19 134 THR B CA 1
ATOM 2479 C C . THR B 1 134 ? -4.727 -8.062 -14.086 1 98.19 134 THR B C 1
ATOM 2481 O O . THR B 1 134 ? -3.559 -8.328 -14.367 1 98.19 134 THR B O 1
ATOM 2484 N N . PRO B 1 135 ? -5.703 -9.055 -14.188 1 97.5 135 PRO B N 1
ATOM 2485 C CA . PRO B 1 135 ? -5.273 -10.383 -14.633 1 97.5 135 PRO B CA 1
ATOM 2486 C C . PRO B 1 135 ? -4.688 -10.367 -16.047 1 97.5 135 PRO B C 1
ATOM 2488 O O . PRO B 1 135 ? -3.693 -11.055 -16.312 1 97.5 135 PRO B O 1
ATOM 2491 N N . ARG B 1 136 ? -5.285 -9.586 -16.859 1 97.31 136 ARG B N 1
ATOM 2492 C CA . ARG B 1 136 ? -4.789 -9.516 -18.234 1 97.31 136 ARG B CA 1
ATOM 2493 C C . ARG B 1 136 ? -3.416 -8.859 -18.281 1 97.31 136 ARG B C 1
ATOM 2495 O O . ARG B 1 136 ? -2.555 -9.258 -19.062 1 97.31 136 ARG B O 1
ATOM 2502 N N . LEU B 1 137 ? -3.16 -7.855 -17.5 1 97.62 137 LEU B N 1
ATOM 2503 C CA . LEU B 1 137 ? -1.858 -7.203 -17.422 1 97.62 137 LEU B CA 1
ATOM 2504 C C . LEU B 1 137 ? -0.789 -8.172 -16.938 1 97.62 137 LEU B C 1
ATOM 2506 O O . LEU B 1 137 ? 0.311 -8.227 -17.484 1 97.62 137 LEU B O 1
ATOM 2510 N N . LEU B 1 138 ? -1.146 -8.977 -15.953 1 97.38 138 LEU B N 1
ATOM 2511 C CA . LEU B 1 138 ? -0.233 -10.008 -15.477 1 97.38 138 LEU B CA 1
ATOM 2512 C C . LEU B 1 138 ? 0.062 -11.023 -16.578 1 97.38 138 LEU B C 1
ATOM 2514 O O . LEU B 1 138 ? 1.203 -11.461 -16.734 1 97.38 138 LEU B O 1
ATOM 2518 N N . GLY B 1 139 ? -0.994 -11.352 -17.312 1 96.19 139 GLY B N 1
ATOM 2519 C CA . GLY B 1 139 ? -0.833 -12.258 -18.438 1 96.19 139 GLY B CA 1
ATOM 2520 C C . GLY B 1 139 ? 0.148 -11.742 -19.469 1 96.19 139 GLY B C 1
ATOM 2521 O O . GLY B 1 139 ? 0.904 -12.523 -20.062 1 96.19 139 GLY B O 1
ATOM 2522 N N . SER B 1 140 ? 0.127 -10.438 -19.688 1 95.56 140 SER B N 1
ATOM 2523 C CA . SER B 1 140 ? 1.06 -9.836 -20.641 1 95.56 140 SER B CA 1
ATOM 2524 C C . SER B 1 140 ? 2.504 -10.008 -20.188 1 95.56 140 SER B C 1
ATOM 2526 O O . SER B 1 140 ? 3.396 -10.242 -21 1 95.56 140 SER B O 1
ATOM 2528 N N . CYS B 1 141 ? 2.768 -9.883 -18.922 1 96.06 141 CYS B N 1
ATOM 2529 C CA . CYS B 1 141 ? 4.102 -10.133 -18.391 1 96.06 141 CYS B CA 1
ATOM 2530 C C . CYS B 1 141 ? 4.512 -11.586 -18.594 1 96.06 141 CYS B C 1
ATOM 2532 O O . CYS B 1 141 ? 5.605 -11.867 -19.078 1 96.06 141 CYS B O 1
ATOM 2534 N N . ILE B 1 142 ? 3.611 -12.492 -18.312 1 93.5 142 ILE B N 1
ATOM 2535 C CA . ILE B 1 142 ? 3.912 -13.922 -18.391 1 93.5 142 ILE B CA 1
ATOM 2536 C C . ILE B 1 142 ? 4.184 -14.305 -19.844 1 93.5 142 ILE B C 1
ATOM 2538 O O . ILE B 1 142 ? 5.16 -15 -20.141 1 93.5 142 ILE B O 1
ATOM 2542 N N . SER B 1 143 ? 3.408 -13.773 -20.734 1 93.06 143 SER B N 1
ATOM 2543 C CA . SER B 1 143 ? 3.504 -14.148 -22.141 1 93.06 143 SER B CA 1
ATOM 2544 C C . SER B 1 143 ? 4.73 -13.523 -22.797 1 93.06 143 SER B C 1
ATOM 2546 O O . SER B 1 143 ? 5.148 -13.953 -23.875 1 93.06 143 SER B O 1
ATOM 2548 N N . SER B 1 144 ? 5.305 -12.5 -22.156 1 92.75 144 SER B N 1
ATOM 2549 C CA . SER B 1 144 ? 6.484 -11.852 -22.734 1 92.75 144 SER B CA 1
ATOM 2550 C C . SER B 1 144 ? 7.676 -12.805 -22.75 1 92.75 144 SER B C 1
ATOM 2552 O O . SER B 1 144 ? 8.641 -12.586 -23.484 1 92.75 144 SER B O 1
ATOM 2554 N N . PHE B 1 145 ? 7.574 -13.883 -22.016 1 92.44 145 PHE B N 1
ATOM 2555 C CA . PHE B 1 145 ? 8.672 -14.836 -21.922 1 92.44 145 PHE B CA 1
ATOM 2556 C C . PHE B 1 145 ? 8.43 -16.031 -22.828 1 92.44 145 PHE B C 1
ATOM 2558 O O . PHE B 1 145 ? 9.234 -16.969 -22.875 1 92.44 145 PHE B O 1
ATOM 2565 N N . ASP B 1 146 ? 7.297 -16.125 -23.516 1 84.81 146 ASP B N 1
ATOM 2566 C CA . ASP B 1 146 ? 6.945 -17.25 -24.375 1 84.81 146 ASP B CA 1
ATOM 2567 C C . ASP B 1 146 ? 7.715 -17.188 -25.688 1 84.81 146 ASP B C 1
ATOM 2569 O O . ASP B 1 146 ? 7.898 -18.203 -26.359 1 84.81 146 ASP B O 1
ATOM 2573 N N . THR B 1 147 ? 8.117 -16.125 -26.203 1 64.56 147 THR B N 1
ATOM 2574 C CA . THR B 1 147 ? 8.789 -16.203 -27.484 1 64.56 147 THR B CA 1
ATOM 2575 C C . THR B 1 147 ? 10.086 -17 -27.375 1 64.56 147 THR B C 1
ATOM 2577 O O . THR B 1 147 ? 10.812 -16.875 -26.391 1 64.56 147 THR B O 1
ATOM 2580 N N . PRO B 1 148 ? 10.258 -18.109 -28.281 1 58.66 148 PRO B N 1
ATOM 2581 C CA . PRO B 1 148 ? 11.195 -19.234 -28.328 1 58.66 148 PRO B CA 1
ATOM 2582 C C . PRO B 1 148 ? 12.523 -18.938 -27.656 1 58.66 148 PRO B C 1
ATOM 2584 O O . PRO B 1 148 ? 13.062 -19.781 -26.938 1 58.66 148 PRO B O 1
ATOM 2587 N N . ALA B 1 149 ? 13.367 -18.047 -28.203 1 53 149 ALA B N 1
ATOM 2588 C CA . ALA B 1 149 ? 14.781 -17.969 -27.844 1 53 149 ALA B CA 1
ATOM 2589 C C . ALA B 1 149 ? 14.961 -17.312 -26.469 1 53 149 ALA B C 1
ATOM 2591 O O . ALA B 1 149 ? 16.062 -16.891 -26.125 1 53 149 ALA B O 1
ATOM 2592 N N . HIS B 1 150 ? 13.828 -17.297 -25.516 1 59.69 150 HIS B N 1
ATOM 2593 C CA . HIS B 1 150 ? 13.977 -16.328 -24.438 1 59.69 150 HIS B CA 1
ATOM 2594 C C . HIS B 1 150 ? 14.359 -17.016 -23.125 1 59.69 150 HIS B C 1
ATOM 2596 O O . HIS B 1 150 ? 14.047 -18.188 -22.922 1 59.69 150 HIS B O 1
ATOM 2602 N N . PRO B 1 151 ? 15.312 -16.547 -22.469 1 68.62 151 PRO B N 1
ATOM 2603 C CA . PRO B 1 151 ? 15.719 -17 -21.125 1 68.62 151 PRO B CA 1
ATOM 2604 C C . PRO B 1 151 ? 14.531 -17.312 -20.219 1 68.62 151 PRO B C 1
ATOM 2606 O O . PRO B 1 151 ? 13.438 -16.781 -20.438 1 68.62 151 PRO B O 1
ATOM 2609 N N . PRO B 1 152 ? 14.742 -18.453 -19.578 1 84.69 152 PRO B N 1
ATOM 2610 C CA . PRO B 1 152 ? 13.703 -18.812 -18.609 1 84.69 152 PRO B CA 1
ATOM 2611 C C . PRO B 1 152 ? 13.148 -17.609 -17.875 1 84.69 152 PRO B C 1
ATOM 2613 O O . PRO B 1 152 ? 13.867 -16.625 -17.625 1 84.69 152 PRO B O 1
ATOM 2616 N N . ASN B 1 153 ? 11.773 -17.578 -17.656 1 90.44 153 ASN B N 1
ATOM 2617 C CA . ASN B 1 153 ? 11.102 -16.531 -16.891 1 90.44 153 ASN B CA 1
ATOM 2618 C C . ASN B 1 153 ? 11.594 -16.484 -15.453 1 90.44 153 ASN B C 1
ATOM 2620 O O . ASN B 1 153 ? 11.32 -17.406 -14.672 1 90.44 153 ASN B O 1
ATOM 2624 N N . PRO B 1 154 ? 12.32 -15.516 -15.102 1 92.69 154 PRO B N 1
ATOM 2625 C CA . PRO B 1 154 ? 12.867 -15.461 -13.75 1 92.69 154 PRO B CA 1
ATOM 2626 C C . PRO B 1 154 ? 11.828 -15.062 -12.703 1 92.69 154 PRO B C 1
ATOM 2628 O O . PRO B 1 154 ? 12.125 -15.031 -11.508 1 92.69 154 PRO B O 1
ATOM 2631 N N . LEU B 1 155 ? 10.547 -14.758 -13.164 1 94.88 155 LEU B N 1
ATOM 2632 C CA . LEU B 1 155 ? 9.539 -14.203 -12.266 1 94.88 155 LEU B CA 1
ATOM 2633 C C . LEU B 1 155 ? 8.414 -15.203 -12.039 1 94.88 155 LEU B C 1
ATOM 2635 O O . LEU B 1 155 ? 7.293 -14.812 -11.695 1 94.88 155 LEU B O 1
ATOM 2639 N N . VAL B 1 156 ? 8.594 -16.484 -12.219 1 91.62 156 VAL B N 1
ATOM 2640 C CA . VAL B 1 156 ? 7.527 -17.484 -12.188 1 91.62 156 VAL B CA 1
ATOM 2641 C C . VAL B 1 156 ? 6.844 -17.469 -10.82 1 91.62 156 VAL B C 1
ATOM 2643 O O . VAL B 1 156 ? 5.617 -17.359 -10.734 1 91.62 156 VAL B O 1
ATOM 2646 N N . GLU B 1 157 ? 7.633 -17.531 -9.781 1 87.81 157 GLU B N 1
ATOM 2647 C CA . GLU B 1 157 ? 7.062 -17.578 -8.438 1 87.81 157 GLU B CA 1
ATOM 2648 C C . GLU B 1 157 ? 6.418 -16.25 -8.055 1 87.81 157 GLU B C 1
ATOM 2650 O O . GLU B 1 157 ? 5.332 -16.234 -7.465 1 87.81 157 GLU B O 1
ATOM 2655 N N . GLN B 1 158 ? 7.039 -15.172 -8.414 1 92.56 158 GLN B N 1
ATOM 2656 C CA . GLN B 1 158 ? 6.484 -13.852 -8.133 1 92.56 158 GLN B CA 1
ATOM 2657 C C . GLN B 1 158 ? 5.16 -13.648 -8.852 1 92.56 158 GLN B C 1
ATOM 2659 O O . GLN B 1 158 ? 4.203 -13.125 -8.273 1 92.56 158 GLN B O 1
ATOM 2664 N N . ASN B 1 159 ? 5.125 -14.086 -10.102 1 93.88 159 ASN B N 1
ATOM 2665 C CA . ASN B 1 159 ? 3.896 -13.984 -10.883 1 93.88 159 ASN B CA 1
ATOM 2666 C C . ASN B 1 159 ? 2.783 -14.844 -10.281 1 93.88 159 ASN B C 1
ATOM 2668 O O . ASN B 1 159 ? 1.616 -14.453 -10.297 1 93.88 159 ASN B O 1
ATOM 2672 N N . ARG B 1 160 ? 3.152 -15.992 -9.789 1 91.19 160 ARG B N 1
ATOM 2673 C CA . ARG B 1 160 ? 2.17 -16.875 -9.164 1 91.19 160 ARG B CA 1
ATOM 2674 C C . ARG B 1 160 ? 1.561 -16.219 -7.926 1 91.19 160 ARG B C 1
ATOM 2676 O O . ARG B 1 160 ? 0.339 -16.219 -7.762 1 91.19 160 ARG B O 1
ATOM 2683 N N . GLU B 1 161 ? 2.371 -15.695 -7.082 1 91.19 161 GLU B N 1
ATOM 2684 C CA . GLU B 1 161 ? 1.888 -15.031 -5.875 1 91.19 161 GLU B CA 1
ATOM 2685 C C . GLU B 1 161 ? 0.991 -13.844 -6.215 1 91.19 161 GLU B C 1
ATOM 2687 O O . GLU B 1 161 ? -0.047 -13.648 -5.582 1 91.19 161 GLU B O 1
ATOM 2692 N N . GLN B 1 162 ? 1.453 -13.094 -7.246 1 95.5 162 GLN B N 1
ATOM 2693 C CA . GLN B 1 162 ? 0.657 -11.938 -7.648 1 95.5 162 GLN B CA 1
ATOM 2694 C C . GLN B 1 162 ? -0.71 -12.367 -8.172 1 95.5 162 GLN B C 1
ATOM 2696 O O . GLN B 1 162 ? -1.715 -11.695 -7.922 1 95.5 162 GLN B O 1
ATOM 2701 N N . ARG B 1 163 ? -0.764 -13.453 -8.922 1 95.44 163 ARG B N 1
ATOM 2702 C CA . ARG B 1 163 ? -2.027 -13.977 -9.43 1 95.44 163 ARG B CA 1
ATOM 2703 C C . ARG B 1 163 ? -2.98 -14.312 -8.289 1 95.44 163 ARG B C 1
ATOM 2705 O O . ARG B 1 163 ? -4.168 -13.984 -8.344 1 95.44 163 ARG B O 1
ATOM 2712 N N . ILE B 1 164 ? -2.475 -14.938 -7.23 1 93.81 164 ILE B N 1
ATOM 2713 C CA . ILE B 1 164 ? -3.305 -15.312 -6.094 1 93.81 164 ILE B CA 1
ATOM 2714 C C . ILE B 1 164 ? -3.803 -14.062 -5.379 1 93.81 164 ILE B C 1
ATOM 2716 O O . ILE B 1 164 ? -4.984 -13.953 -5.043 1 93.81 164 ILE B O 1
ATOM 2720 N N . LEU B 1 165 ? -2.977 -13.086 -5.242 1 94.56 165 LEU B N 1
ATOM 2721 C CA . LEU B 1 165 ? -3.352 -11.867 -4.539 1 94.56 165 LEU B CA 1
ATOM 2722 C C . LEU B 1 165 ? -4.383 -11.078 -5.34 1 94.56 165 LEU B C 1
ATOM 2724 O O . LEU B 1 165 ? -5.312 -10.5 -4.766 1 94.56 165 LEU B O 1
ATOM 2728 N N . ILE B 1 166 ? -4.207 -11.047 -6.656 1 97.06 166 ILE B N 1
ATOM 2729 C CA . ILE B 1 166 ? -5.191 -10.406 -7.523 1 97.06 166 ILE B CA 1
ATOM 2730 C C . ILE B 1 166 ? -6.543 -11.094 -7.367 1 97.06 166 ILE B C 1
ATOM 2732 O O . ILE B 1 166 ? -7.57 -10.438 -7.211 1 97.06 166 ILE B O 1
ATOM 2736 N N . THR B 1 167 ? -6.492 -12.414 -7.383 1 95.88 167 THR B N 1
ATOM 2737 C CA . THR B 1 167 ? -7.73 -13.172 -7.25 1 95.88 167 THR B CA 1
ATOM 2738 C C . THR B 1 167 ? -8.359 -12.953 -5.879 1 95.88 167 THR B C 1
ATOM 2740 O O . THR B 1 167 ? -9.578 -12.859 -5.754 1 95.88 167 THR B O 1
ATOM 2743 N N . MET B 1 168 ? -7.57 -12.914 -4.848 1 94.19 168 MET B N 1
ATOM 2744 C CA . MET B 1 168 ? -8.07 -12.602 -3.51 1 94.19 168 MET B CA 1
ATOM 2745 C C . MET B 1 168 ? -8.82 -11.273 -3.506 1 94.19 168 MET B C 1
ATOM 2747 O O . MET B 1 168 ? -9.898 -11.164 -2.914 1 94.19 168 MET B O 1
ATOM 2751 N N . ALA B 1 169 ? -8.234 -10.25 -4.133 1 95.19 169 ALA B N 1
ATOM 2752 C CA . ALA B 1 169 ? -8.867 -8.938 -4.195 1 95.19 169 ALA B CA 1
ATOM 2753 C C . ALA B 1 169 ? -10.195 -9 -4.949 1 95.19 169 ALA B C 1
ATOM 2755 O O . ALA B 1 169 ? -11.219 -8.516 -4.461 1 95.19 169 ALA B O 1
ATOM 2756 N N . LEU B 1 170 ? -10.18 -9.703 -6.078 1 95.44 170 LEU B N 1
ATOM 2757 C CA . LEU B 1 170 ? -11.375 -9.836 -6.902 1 95.44 170 LEU B CA 1
ATOM 2758 C C . LEU B 1 170 ? -12.484 -10.555 -6.137 1 95.44 170 LEU B C 1
ATOM 2760 O O . LEU B 1 170 ? -13.625 -10.086 -6.102 1 95.44 170 LEU B O 1
ATOM 2764 N N . VAL B 1 171 ? -12.156 -11.617 -5.535 1 93.88 171 VAL B N 1
ATOM 2765 C CA . VAL B 1 171 ? -13.141 -12.453 -4.863 1 93.88 171 VAL B CA 1
ATOM 2766 C C . VAL B 1 171 ? -13.703 -11.727 -3.646 1 93.88 171 VAL B C 1
ATOM 2768 O O . VAL B 1 171 ? -14.914 -11.672 -3.451 1 93.88 171 VAL B O 1
ATOM 2771 N N . SER B 1 172 ? -12.891 -11.164 -2.838 1 93.19 172 SER B N 1
ATOM 2772 C CA . SER B 1 172 ? -13.367 -10.477 -1.646 1 93.19 172 SER B CA 1
ATOM 2773 C C . SER B 1 172 ? -14.195 -9.25 -2.016 1 93.19 172 SER B C 1
ATOM 2775 O O . SER B 1 172 ? -15.227 -8.977 -1.393 1 93.19 172 SER B O 1
ATOM 2777 N N . THR B 1 173 ? -13.766 -8.484 -3.025 1 94.69 173 THR B N 1
ATOM 2778 C CA . THR B 1 173 ? -14.523 -7.32 -3.465 1 94.69 173 THR B CA 1
ATOM 2779 C C . THR B 1 173 ? -15.867 -7.742 -4.047 1 94.69 173 THR B C 1
ATOM 2781 O O . THR B 1 173 ? -16.875 -7.051 -3.859 1 94.69 173 THR B O 1
ATOM 2784 N N . SER B 1 174 ? -15.844 -8.844 -4.75 1 94.19 174 SER B N 1
ATOM 2785 C CA . SER B 1 174 ? -17.094 -9.328 -5.336 1 94.19 174 SER B CA 1
ATOM 2786 C C . SER B 1 174 ? -18.125 -9.617 -4.258 1 94.19 174 SER B C 1
ATOM 2788 O O . SER B 1 174 ? -19.328 -9.445 -4.484 1 94.19 174 SER B O 1
ATOM 2790 N N . PHE B 1 175 ? -17.703 -10.016 -3.055 1 92 175 PHE B N 1
ATOM 2791 C CA . PHE B 1 175 ? -18.625 -10.297 -1.959 1 92 175 PHE B CA 1
ATOM 2792 C C . PHE B 1 175 ? -19.25 -9.008 -1.437 1 92 175 PHE B C 1
ATOM 2794 O O . PHE B 1 175 ? -20.328 -9.039 -0.821 1 92 175 PHE B O 1
ATOM 2801 N N . LEU B 1 176 ? -18.609 -7.914 -1.799 1 91.69 176 LEU B N 1
ATOM 2802 C CA . LEU B 1 176 ? -19.125 -6.637 -1.312 1 91.69 176 LEU B CA 1
ATOM 2803 C C . LEU B 1 176 ? -20.125 -6.043 -2.295 1 91.69 176 LEU B C 1
ATOM 2805 O O . LEU B 1 176 ? -20.875 -5.121 -1.948 1 91.69 176 LEU B O 1
ATOM 2809 N N . THR B 1 177 ? -20.031 -6.434 -3.438 1 89.88 177 THR B N 1
ATOM 2810 C CA . THR B 1 177 ? -20.938 -5.906 -4.449 1 89.88 177 THR B CA 1
ATOM 2811 C C . THR B 1 177 ? -22.234 -6.707 -4.488 1 89.88 177 THR B C 1
ATOM 2813 O O . THR B 1 177 ? -23.188 -6.336 -5.184 1 89.88 177 THR B O 1
ATOM 2816 N N . LYS B 1 178 ? -22.344 -7.762 -3.822 1 76.38 178 LYS B N 1
ATOM 2817 C CA . LYS B 1 178 ? -23.562 -8.555 -3.746 1 76.38 178 LYS B CA 1
ATOM 2818 C C . LYS B 1 178 ? -24.438 -8.109 -2.574 1 76.38 178 LYS B C 1
ATOM 2820 O O . LYS B 1 178 ? -23.922 -7.605 -1.572 1 76.38 178 LYS B O 1
#

Secondary structure (DSSP, 8-state):
------------------------HHHHHHHHHHHTTSS-HHHHHHHHHHHHHTTS--HHHHHHHHHHHHHHHHHHHHHHHHHHHHH---HHHHHHHHHHHHHHHHHHHHHHHHHHIIIII--HHHHHHHHTTHHHHHHHHHHTTTSTT----TTHHHHHHHHHHHHHHHHHHHHHH-/------------------------HHHHHHHHHHHTTSS-HHHHHHHHHHHHHTTS--HHHHHHHHHHHHHHHHHHHHHHHHHHHHH---HHHHHHHHHHHHHHHHHHHHHHHHHHIIIII--HHHHHHHHTTHHHHHHHHHHTT-STT----TTHHHHHHHHHHHHHHHHHHHHHH-

Organism: Punica granatum (NCBI:txid22663)